Protein AF-A0A817D9B7-F1 (afdb_monomer_lite)

Radius of gyration: 20.95 Å; chains: 1; bounding box: 47×45×52 Å

Secondary structure (DSSP, 8-state):
--PPPHHHHHHHHHHH-SS-SSEEEHHHHHHHHHHHHHHTT--HHHHHHHHHHHHHHH-SS-SSEEETTT--HHHHHTTTT---EEETTTTEEEE--HHHHHHHHHHTTGGG-SSTT--SS-GGGHHHHHHHHHHHIIIIITHHHHHHH-SSHHHHHHHHHHHHHHHHHHHHHHHHSSSSS-SS---HHHHHHHHHHHHIIIIITTTT---S--HHHH-HHHHHHHHHHHTSTTTGGG--HHHHHHHHHHH-TTT-TT-PPP------TTS---GGGG-

Sequence (279 aa):
MSHFTDEQIEKQFRQMDENNDKLITIAELRSYYIPLKERFGVSQKEAEQQIQRYLKQLDTDRNGNISFEDLDCESFIFFFNTITIQHIQTQKIVNNESPEIIRMLNSEFNKFARNPDLDLYPEHLRSHIDELNEQVYPKLNNGVYRAAFAKSQEAYNAAFEDVFSMLDKLENVLSEQRYLIDNNQITEADVRAWVTLLRFDPVYFTLFKCNKKMISKDYPNLYGFVRDIYQMEGIKETVDLYEIKKHYYASLLTINPTGIIALGPEINYDLPHDRDRFK

pLDDT: mean 86.3, std 13.94, range [32.88, 98.94]

Structure (mmCIF, N/CA/C/O backbone):
data_AF-A0A817D9B7-F1
#
_entry.id   AF-A0A817D9B7-F1
#
loop_
_atom_site.group_PDB
_atom_site.id
_atom_site.type_symbol
_atom_site.label_atom_id
_atom_site.label_alt_id
_atom_site.label_comp_id
_atom_site.label_asym_id
_atom_site.label_entity_id
_atom_site.label_seq_id
_atom_site.pdbx_PDB_ins_code
_atom_site.Cartn_x
_atom_site.Cartn_y
_atom_site.Cartn_z
_atom_site.occupancy
_atom_site.B_iso_or_equiv
_atom_site.auth_seq_id
_atom_site.auth_comp_id
_atom_site.auth_asym_id
_atom_site.auth_atom_id
_atom_site.pdbx_PDB_model_num
ATOM 1 N N . MET A 1 1 ? 12.662 13.839 0.481 1.00 32.88 1 MET A N 1
ATOM 2 C CA . MET A 1 1 ? 13.654 13.798 -0.624 1.00 32.88 1 MET A CA 1
ATOM 3 C C . MET A 1 1 ? 14.205 12.377 -0.800 1.00 32.88 1 MET A C 1
ATOM 5 O O . MET A 1 1 ? 15.373 12.109 -0.541 1.00 32.88 1 MET A O 1
ATOM 9 N N . SER A 1 2 ? 13.375 11.442 -1.250 1.00 33.31 2 SER A N 1
ATOM 10 C CA . SER A 1 2 ? 13.788 10.283 -2.036 1.00 33.31 2 SER A CA 1
ATOM 11 C C . SER A 1 2 ? 14.285 10.776 -3.398 1.00 33.31 2 SER A C 1
ATOM 13 O O . SER A 1 2 ? 13.639 10.617 -4.435 1.00 33.31 2 SER A O 1
ATOM 15 N N . HIS A 1 3 ? 15.475 11.373 -3.396 1.00 46.94 3 HIS A N 1
ATOM 16 C CA . HIS A 1 3 ? 16.261 11.469 -4.614 1.00 46.94 3 HIS A CA 1
ATOM 17 C C . HIS A 1 3 ? 16.498 10.044 -5.111 1.00 46.94 3 HIS A C 1
ATOM 19 O O . HIS A 1 3 ? 16.967 9.197 -4.344 1.00 46.94 3 HIS A O 1
ATOM 25 N N . PHE A 1 4 ? 16.179 9.770 -6.379 1.00 47.56 4 PHE A N 1
ATOM 26 C CA . PHE A 1 4 ? 16.876 8.677 -7.041 1.00 47.56 4 PHE A CA 1
ATOM 27 C C . PHE A 1 4 ? 18.363 8.974 -6.874 1.00 47.56 4 PHE A C 1
ATOM 29 O O . PHE A 1 4 ? 18.802 10.085 -7.168 1.00 47.56 4 PHE A O 1
ATOM 36 N N . THR A 1 5 ? 19.117 8.037 -6.306 1.00 58.00 5 THR A N 1
ATOM 37 C CA . THR A 1 5 ? 20.559 8.245 -6.189 1.00 58.00 5 THR A CA 1
ATOM 38 C C . THR A 1 5 ? 21.145 8.309 -7.595 1.00 58.00 5 THR A C 1
ATOM 40 O O . THR A 1 5 ? 20.633 7.645 -8.501 1.00 58.00 5 THR A O 1
ATOM 43 N N . ASP A 1 6 ? 22.236 9.052 -7.786 1.00 59.56 6 ASP A N 1
ATOM 44 C CA . ASP A 1 6 ? 22.939 9.092 -9.077 1.00 59.56 6 ASP A CA 1
ATOM 45 C C . ASP A 1 6 ? 23.239 7.671 -9.590 1.00 59.56 6 ASP A C 1
ATOM 47 O O . ASP A 1 6 ? 23.108 7.386 -10.775 1.00 59.56 6 ASP A O 1
ATOM 51 N N . GLU A 1 7 ? 23.499 6.730 -8.675 1.00 60.81 7 GLU A N 1
ATOM 52 C CA . GLU A 1 7 ? 23.693 5.305 -8.963 1.00 60.81 7 GLU A CA 1
ATOM 53 C C . GLU A 1 7 ? 22.439 4.607 -9.540 1.00 60.81 7 GLU A C 1
ATOM 55 O O . GLU A 1 7 ? 22.540 3.742 -10.413 1.00 60.81 7 GLU A O 1
ATOM 60 N N . GLN A 1 8 ? 21.234 4.961 -9.079 1.00 59.34 8 GLN A N 1
ATOM 61 C CA . GLN A 1 8 ? 19.976 4.427 -9.615 1.00 59.34 8 GLN A CA 1
ATOM 62 C C . GLN A 1 8 ? 19.668 4.984 -11.006 1.00 59.34 8 GLN A C 1
ATOM 64 O O . GLN A 1 8 ? 19.197 4.231 -11.866 1.00 59.34 8 GLN A O 1
ATOM 69 N N . ILE A 1 9 ? 19.953 6.271 -11.222 1.00 62.25 9 ILE A N 1
ATOM 70 C CA . ILE A 1 9 ? 19.796 6.940 -12.518 1.00 62.25 9 ILE A CA 1
ATOM 71 C C . ILE A 1 9 ? 20.788 6.343 -13.517 1.00 62.25 9 ILE A C 1
ATOM 73 O O . ILE A 1 9 ? 20.387 5.890 -14.588 1.00 62.25 9 ILE A O 1
ATOM 77 N N . GLU A 1 10 ? 22.056 6.209 -13.127 1.00 68.38 10 GLU A N 1
ATOM 78 C CA . GLU A 1 10 ? 23.120 5.632 -13.953 1.00 68.38 10 GLU A CA 1
ATOM 79 C C . GLU A 1 10 ? 22.828 4.178 -14.335 1.00 68.38 10 GLU A C 1
ATOM 81 O O . GLU A 1 10 ? 23.033 3.762 -15.475 1.00 68.38 10 GLU A O 1
ATOM 86 N N . LYS A 1 11 ? 22.285 3.383 -13.410 1.00 71.06 11 LYS A N 1
ATOM 87 C CA . LYS A 1 11 ? 21.938 1.988 -13.691 1.00 71.06 11 LYS A CA 1
ATOM 88 C C . LYS A 1 11 ? 20.839 1.843 -14.741 1.00 71.06 11 LYS A C 1
ATOM 90 O O . LYS A 1 11 ? 20.886 0.897 -15.522 1.00 71.06 11 LYS A O 1
ATOM 95 N N . GLN A 1 12 ? 19.835 2.714 -14.723 1.00 65.06 12 GLN A N 1
ATOM 96 C CA . GLN A 1 12 ? 18.756 2.708 -15.715 1.00 65.06 12 GLN A CA 1
ATOM 97 C C . GLN A 1 12 ? 19.223 3.309 -17.040 1.00 65.06 12 GLN A C 1
ATOM 99 O O . GLN A 1 12 ? 18.910 2.754 -18.088 1.00 65.06 12 GLN A O 1
ATOM 104 N N . PHE A 1 13 ? 20.046 4.359 -16.994 1.00 72.50 13 PHE A N 1
ATOM 105 C CA . PHE A 1 13 ? 20.705 4.914 -18.173 1.00 72.50 13 PHE A CA 1
ATOM 106 C C . PHE A 1 13 ? 21.441 3.822 -18.955 1.00 72.50 13 PHE A C 1
ATOM 108 O O . PHE A 1 13 ? 21.171 3.603 -20.130 1.00 72.50 13 PHE A O 1
ATOM 115 N N . ARG A 1 14 ? 22.269 3.029 -18.263 1.00 77.50 14 ARG A N 1
ATOM 116 C CA . ARG A 1 14 ? 23.002 1.892 -18.846 1.00 77.50 14 ARG A CA 1
ATOM 117 C C . ARG A 1 14 ? 22.118 0.772 -19.402 1.00 77.50 14 ARG A C 1
ATOM 119 O O . ARG A 1 14 ? 22.621 -0.082 -20.119 1.00 77.50 14 ARG A O 1
ATOM 126 N N . GLN A 1 15 ? 20.842 0.694 -19.022 1.00 72.62 15 GLN A N 1
ATOM 127 C CA . GLN A 1 15 ? 19.915 -0.277 -19.619 1.00 72.62 15 GLN A CA 1
ATOM 128 C C . GLN A 1 15 ? 19.349 0.207 -20.953 1.00 72.62 15 GLN A C 1
ATOM 130 O O . GLN A 1 15 ? 18.910 -0.625 -21.742 1.00 72.62 15 GLN A O 1
ATOM 135 N N . MET A 1 16 ? 19.317 1.522 -21.168 1.00 73.69 16 MET A N 1
ATOM 136 C CA . MET A 1 16 ? 18.826 2.141 -22.398 1.00 73.69 16 MET A CA 1
ATOM 137 C C . MET A 1 16 ? 19.966 2.430 -23.379 1.00 73.69 16 MET A C 1
ATOM 139 O O . MET A 1 16 ? 19.755 2.333 -24.578 1.00 73.69 16 MET A O 1
ATOM 143 N N . ASP A 1 17 ? 21.160 2.738 -22.878 1.00 79.44 17 ASP A N 1
ATOM 144 C CA . ASP A 1 17 ? 22.388 2.896 -23.661 1.00 79.44 17 ASP A CA 1
ATOM 145 C C . ASP A 1 17 ? 22.919 1.516 -24.107 1.00 79.44 17 ASP A C 1
ATOM 147 O O . ASP A 1 17 ? 23.722 0.874 -23.424 1.00 79.44 17 ASP A O 1
ATOM 151 N N . GLU A 1 18 ? 22.400 1.013 -25.233 1.00 78.81 18 GLU A N 1
ATOM 152 C CA . GLU A 1 18 ? 22.714 -0.323 -25.763 1.00 78.81 18 GLU A CA 1
ATOM 153 C C . GLU A 1 18 ? 24.178 -0.447 -26.211 1.00 78.81 18 GLU A C 1
ATOM 155 O O . GLU A 1 18 ? 24.750 -1.543 -26.185 1.00 78.81 18 GLU A O 1
ATOM 160 N N . ASN A 1 19 ? 24.784 0.660 -26.643 1.00 82.38 19 ASN A N 1
ATOM 161 C CA . ASN A 1 19 ? 26.110 0.688 -27.253 1.00 82.38 19 ASN A CA 1
ATOM 162 C C . ASN A 1 19 ? 27.215 1.195 -26.287 1.00 82.38 19 ASN A C 1
ATOM 164 O O . ASN A 1 19 ? 28.407 1.069 -26.588 1.00 82.38 19 ASN A O 1
ATOM 168 N N . ASN A 1 20 ? 26.819 1.671 -25.101 1.00 80.62 20 ASN A N 1
ATOM 169 C CA . ASN A 1 20 ? 27.655 2.203 -24.029 1.00 80.62 20 ASN A CA 1
ATOM 170 C C . ASN A 1 20 ? 28.472 3.449 -24.451 1.00 80.62 20 ASN A C 1
ATOM 172 O O . ASN A 1 20 ? 29.629 3.608 -24.034 1.00 80.62 20 ASN A O 1
ATOM 176 N N . ASP A 1 21 ? 27.895 4.323 -25.282 1.00 83.38 21 ASP A N 1
ATOM 177 C CA . ASP A 1 21 ? 28.473 5.600 -25.735 1.00 83.38 21 ASP A CA 1
ATOM 178 C C . ASP A 1 21 ? 28.092 6.796 -24.849 1.00 83.38 21 ASP A C 1
ATOM 180 O O . ASP A 1 21 ? 28.583 7.906 -25.073 1.00 83.38 21 ASP A O 1
ATOM 184 N N . LYS A 1 22 ? 27.321 6.549 -23.784 1.00 81.56 22 LYS A N 1
ATOM 185 C CA . LYS A 1 22 ? 26.781 7.545 -22.853 1.00 81.56 22 LYS A CA 1
ATOM 186 C C . LYS A 1 22 ? 25.716 8.456 -23.460 1.00 81.56 22 LYS A C 1
ATOM 188 O O . LYS A 1 22 ? 25.468 9.540 -22.926 1.00 81.56 22 LYS A O 1
ATOM 193 N N . LEU A 1 23 ? 25.067 8.021 -24.533 1.00 81.56 23 LEU A N 1
ATOM 194 C CA . LEU A 1 23 ? 23.934 8.682 -25.157 1.00 81.56 23 LEU A CA 1
ATOM 195 C C . LEU A 1 23 ? 22.785 7.682 -25.295 1.00 81.56 23 LEU A C 1
ATOM 197 O O . LEU A 1 23 ? 22.973 6.501 -25.548 1.00 81.56 23 LEU A O 1
ATOM 201 N N . ILE A 1 24 ? 21.560 8.171 -25.138 1.00 79.25 24 ILE A N 1
ATOM 202 C CA . ILE A 1 24 ? 20.362 7.425 -25.507 1.00 79.25 24 ILE A CA 1
ATOM 203 C C . ILE A 1 24 ? 19.835 8.051 -26.789 1.00 79.25 24 ILE A C 1
ATOM 205 O O . ILE A 1 24 ? 19.273 9.153 -26.796 1.00 79.25 24 ILE A O 1
ATOM 209 N N . THR A 1 25 ? 20.012 7.341 -27.893 1.00 83.19 25 THR A N 1
ATOM 210 C CA . THR A 1 25 ? 19.446 7.719 -29.184 1.00 83.19 25 THR A CA 1
ATOM 211 C C . THR A 1 25 ? 17.934 7.489 -29.199 1.00 83.19 25 THR A C 1
ATOM 213 O O . THR A 1 25 ? 17.375 6.678 -28.458 1.00 83.19 25 THR A O 1
ATOM 216 N N . ILE A 1 26 ? 17.233 8.141 -30.131 1.00 79.81 26 ILE A N 1
ATOM 217 C CA . ILE A 1 26 ? 15.808 7.855 -30.387 1.00 79.81 26 ILE A CA 1
ATOM 218 C C . ILE A 1 26 ? 15.588 6.367 -30.700 1.00 79.81 26 ILE A C 1
ATOM 220 O O . ILE A 1 26 ? 14.542 5.814 -30.365 1.00 79.81 26 ILE A O 1
ATOM 224 N N . ALA A 1 27 ? 16.541 5.722 -31.377 1.00 82.19 27 ALA A N 1
ATOM 225 C CA . ALA A 1 27 ? 16.438 4.315 -31.747 1.00 82.19 27 ALA A CA 1
ATOM 226 C C . ALA A 1 27 ? 16.498 3.401 -30.515 1.00 82.19 27 ALA A C 1
ATOM 228 O O . ALA A 1 27 ? 15.635 2.537 -30.367 1.00 82.19 27 ALA A O 1
ATOM 229 N N . GLU A 1 28 ? 17.441 3.649 -29.610 1.00 81.06 28 GLU A N 1
ATOM 230 C CA . GLU A 1 28 ? 17.570 2.942 -28.331 1.00 81.06 28 GLU A CA 1
ATOM 231 C C . GLU A 1 28 ? 16.361 3.196 -27.428 1.00 81.06 28 GLU A C 1
ATOM 233 O O . GLU A 1 28 ? 15.745 2.262 -26.909 1.00 81.06 28 GLU A O 1
ATOM 238 N N . LEU A 1 29 ? 15.914 4.453 -27.340 1.00 78.62 29 LEU A N 1
ATOM 239 C CA . LEU A 1 29 ? 14.720 4.801 -26.577 1.00 78.62 29 LEU A CA 1
ATOM 240 C C . LEU A 1 29 ? 13.474 4.094 -27.124 1.00 78.62 29 LEU A C 1
ATOM 242 O O . LEU A 1 29 ? 12.649 3.620 -26.351 1.00 78.62 29 LEU A O 1
ATOM 246 N N . ARG A 1 30 ? 13.332 3.969 -28.449 1.00 82.81 30 ARG A N 1
ATOM 247 C CA . ARG A 1 30 ? 12.250 3.196 -29.084 1.00 82.81 30 ARG A CA 1
ATOM 248 C C . ARG A 1 30 ? 12.352 1.704 -28.784 1.00 82.81 30 ARG A C 1
ATOM 250 O O . ARG A 1 30 ? 11.339 1.110 -28.417 1.00 82.81 30 ARG A O 1
ATOM 257 N N . SER A 1 31 ? 13.548 1.134 -28.942 1.00 81.56 31 SER A N 1
ATOM 258 C CA . SER A 1 31 ? 13.863 -0.280 -28.691 1.00 81.56 31 SER A CA 1
ATOM 259 C C . SER A 1 31 ? 13.460 -0.692 -27.274 1.00 81.56 31 SER A C 1
ATOM 261 O O . SER A 1 31 ? 12.814 -1.720 -27.074 1.00 81.56 31 SER A O 1
ATOM 263 N N . TYR A 1 32 ? 13.730 0.178 -26.300 1.00 77.12 32 TYR A N 1
ATOM 264 C CA . TYR A 1 32 ? 13.363 -0.034 -24.907 1.00 77.12 32 TYR A CA 1
ATOM 265 C C . TYR A 1 32 ? 11.886 0.290 -24.606 1.00 77.12 32 TYR A C 1
ATOM 267 O O . TYR A 1 32 ? 11.166 -0.505 -23.993 1.00 77.12 32 TYR A O 1
ATOM 275 N N . TYR A 1 33 ? 11.407 1.467 -25.017 1.00 74.62 33 TYR A N 1
ATOM 276 C CA . TYR A 1 33 ? 10.159 2.051 -24.516 1.00 74.62 33 TYR A CA 1
ATOM 277 C C . TYR A 1 33 ? 8.903 1.533 -25.224 1.00 74.62 33 TYR A C 1
ATOM 279 O O . TYR A 1 33 ? 7.877 1.337 -24.569 1.00 74.62 33 TYR A O 1
ATOM 287 N N . ILE A 1 34 ? 8.947 1.281 -26.537 1.00 79.88 34 ILE A N 1
ATOM 288 C CA . ILE A 1 34 ? 7.762 0.833 -27.292 1.00 79.88 34 ILE A CA 1
ATOM 289 C C . ILE A 1 34 ? 7.301 -0.553 -26.825 1.00 79.88 34 ILE A C 1
ATOM 291 O O . ILE A 1 34 ? 6.137 -0.664 -26.432 1.00 79.88 34 ILE A O 1
ATOM 295 N N . PRO A 1 35 ? 8.166 -1.589 -26.753 1.00 77.12 35 PRO A N 1
ATOM 296 C CA . PRO A 1 35 ? 7.732 -2.910 -26.299 1.00 77.12 35 PRO A CA 1
ATOM 297 C C . PRO A 1 35 ? 7.232 -2.893 -24.855 1.00 77.12 35 PRO A C 1
ATOM 299 O O . PRO A 1 35 ? 6.345 -3.666 -24.492 1.00 77.12 35 PRO A O 1
ATOM 302 N N . LEU A 1 36 ? 7.785 -2.007 -24.018 1.00 70.44 36 LEU A N 1
ATOM 303 C CA . LEU A 1 36 ? 7.303 -1.789 -22.661 1.00 70.44 36 LEU A CA 1
ATOM 304 C C . LEU A 1 36 ? 5.876 -1.222 -22.678 1.00 70.44 36 LEU A C 1
ATOM 306 O O . LEU A 1 36 ? 5.005 -1.751 -21.993 1.00 70.44 36 LEU A O 1
ATOM 310 N N . LYS A 1 37 ? 5.609 -0.180 -23.472 1.00 72.94 37 LYS A N 1
ATOM 311 C CA . LYS A 1 37 ? 4.301 0.491 -23.549 1.00 72.94 37 LYS A CA 1
ATOM 312 C C . LYS A 1 37 ? 3.213 -0.328 -24.231 1.00 72.94 37 LYS A C 1
ATOM 314 O O . LYS A 1 37 ? 2.081 -0.321 -23.747 1.00 72.94 37 LYS A O 1
ATOM 319 N N . GLU A 1 38 ? 3.542 -1.107 -25.254 1.00 75.62 38 GLU A N 1
ATOM 320 C CA . GLU A 1 38 ? 2.595 -2.032 -25.886 1.00 75.62 38 GLU A CA 1
ATOM 321 C C . GLU A 1 38 ? 2.052 -3.063 -24.889 1.00 75.62 38 GLU A C 1
ATOM 323 O O . GLU A 1 38 ? 0.861 -3.374 -24.896 1.00 75.62 38 GLU A O 1
ATOM 328 N N . ARG A 1 39 ? 2.878 -3.517 -23.935 1.00 68.38 39 ARG A N 1
ATOM 329 C CA . ARG A 1 39 ? 2.426 -4.391 -22.832 1.00 68.38 39 ARG A CA 1
ATOM 330 C C . ARG A 1 39 ? 1.450 -3.698 -21.889 1.00 68.38 39 ARG A C 1
ATOM 332 O O . ARG A 1 39 ? 0.620 -4.360 -21.270 1.00 68.38 39 ARG A O 1
ATOM 339 N N . PHE A 1 40 ? 1.517 -2.372 -21.799 1.00 62.50 40 PHE A N 1
ATOM 340 C CA . PHE A 1 40 ? 0.541 -1.554 -21.088 1.00 62.50 40 PHE A CA 1
ATOM 341 C C . PHE A 1 40 ? -0.717 -1.249 -21.909 1.00 62.50 40 PHE A C 1
ATOM 343 O O . PHE A 1 40 ? -1.614 -0.586 -21.398 1.00 62.50 40 PHE A O 1
ATOM 350 N N . GLY A 1 41 ? -0.851 -1.789 -23.124 1.00 64.62 41 GLY A N 1
ATOM 351 C CA . GLY A 1 41 ? -1.989 -1.520 -24.006 1.00 64.62 41 GLY A CA 1
ATOM 352 C C . GLY A 1 41 ? -1.938 -0.133 -24.647 1.00 64.62 41 GLY A C 1
ATOM 353 O O . GLY A 1 41 ? -2.928 0.308 -25.222 1.00 64.62 41 GLY A O 1
ATOM 354 N N . VAL A 1 42 ? -0.798 0.553 -24.551 1.00 70.56 42 VAL A N 1
ATOM 355 C CA . VAL A 1 42 ? -0.549 1.806 -25.261 1.00 70.56 42 VAL A CA 1
ATOM 356 C C . VAL A 1 42 ? -0.194 1.447 -26.696 1.00 70.56 42 VAL A C 1
ATOM 358 O O . VAL A 1 42 ? 0.685 0.618 -26.934 1.00 70.56 42 VAL A O 1
ATOM 361 N N . SER A 1 43 ? -0.876 2.055 -27.662 1.00 80.31 43 SER A N 1
ATOM 362 C CA . SER A 1 43 ? -0.572 1.798 -29.068 1.00 80.31 43 SER A CA 1
ATOM 363 C C . SER A 1 43 ? 0.839 2.276 -29.410 1.00 80.31 43 SER A C 1
ATOM 365 O O . SER A 1 43 ? 1.313 3.274 -28.864 1.00 80.31 43 SER A O 1
ATOM 367 N N . GLN A 1 44 ? 1.485 1.628 -30.381 1.00 84.50 44 GLN A N 1
ATOM 368 C CA . GLN A 1 44 ? 2.783 2.076 -30.891 1.00 84.50 44 GLN A CA 1
ATOM 369 C C . GLN A 1 44 ? 2.767 3.575 -31.232 1.00 84.50 44 GLN A C 1
ATOM 371 O O . GLN A 1 44 ? 3.654 4.316 -30.836 1.00 84.50 44 GLN A O 1
ATOM 376 N N . LYS A 1 45 ? 1.691 4.061 -31.865 1.00 82.06 45 LYS A N 1
ATOM 377 C CA . LYS A 1 45 ? 1.514 5.483 -32.196 1.00 82.06 45 LYS A CA 1
ATOM 378 C C . LYS A 1 45 ? 1.527 6.397 -30.964 1.00 82.06 45 LYS A C 1
ATOM 380 O O . LYS A 1 45 ? 2.093 7.487 -31.026 1.00 82.06 45 LYS A O 1
ATOM 385 N N . GLU A 1 46 ? 0.882 5.999 -29.873 1.00 74.06 46 GLU A N 1
ATOM 386 C CA . GLU A 1 46 ? 0.868 6.766 -28.621 1.00 74.06 46 GLU A CA 1
ATOM 387 C C . GLU A 1 46 ? 2.220 6.708 -27.907 1.00 74.06 46 GLU A C 1
ATOM 389 O O . GLU A 1 46 ? 2.682 7.737 -27.411 1.00 74.06 46 GLU A O 1
ATOM 394 N N . ALA A 1 47 ? 2.887 5.550 -27.908 1.00 77.38 47 ALA A N 1
ATOM 395 C CA . ALA A 1 47 ? 4.246 5.406 -27.391 1.00 77.38 47 ALA A CA 1
ATOM 396 C C . ALA A 1 47 ? 5.227 6.300 -28.170 1.00 77.38 47 ALA A C 1
ATOM 398 O O . ALA A 1 47 ? 6.013 7.029 -27.568 1.00 77.38 47 ALA A O 1
ATOM 399 N N . GLU A 1 48 ? 5.103 6.353 -29.498 1.00 82.81 48 GLU A N 1
ATOM 400 C CA . GLU A 1 48 ? 5.866 7.253 -30.366 1.00 82.81 48 GLU A CA 1
ATOM 401 C C . GLU A 1 48 ? 5.659 8.723 -29.993 1.00 82.81 48 GLU A C 1
ATOM 403 O O . GLU A 1 48 ? 6.613 9.494 -29.913 1.00 82.81 48 GLU A O 1
ATOM 408 N N . GLN A 1 49 ? 4.412 9.129 -29.744 1.00 79.75 49 GLN A N 1
ATOM 409 C CA . GLN A 1 49 ? 4.103 10.499 -29.336 1.00 79.75 49 GLN A CA 1
ATOM 410 C C . GLN A 1 49 ? 4.701 10.841 -27.968 1.00 79.75 49 GLN A C 1
ATOM 412 O O . GLN A 1 49 ? 5.127 11.978 -27.766 1.00 79.75 49 GLN A O 1
ATOM 417 N N . GLN A 1 50 ? 4.746 9.883 -27.041 1.00 75.88 50 GLN A N 1
ATOM 418 C CA . GLN A 1 50 ? 5.395 10.050 -25.739 1.00 75.88 50 GLN A CA 1
ATOM 419 C C . GLN A 1 50 ? 6.911 10.199 -25.900 1.00 75.88 50 GLN A C 1
ATOM 421 O O . GLN A 1 50 ? 7.466 11.169 -25.397 1.00 75.88 50 GLN A O 1
ATOM 426 N N . ILE A 1 51 ? 7.554 9.336 -26.694 1.00 78.06 51 ILE A N 1
ATOM 427 C CA . ILE A 1 51 ? 8.986 9.423 -27.032 1.00 78.06 51 ILE A CA 1
ATOM 428 C C . ILE A 1 51 ? 9.340 10.801 -27.600 1.00 78.06 51 ILE A C 1
ATOM 430 O O . ILE A 1 51 ? 10.289 11.433 -27.146 1.00 78.06 51 ILE A O 1
ATOM 434 N N . GLN A 1 52 ? 8.546 11.316 -28.544 1.00 78.50 52 GLN A N 1
ATOM 435 C CA . GLN A 1 52 ? 8.775 12.647 -29.120 1.00 78.50 52 GLN A CA 1
ATOM 436 C C . GLN A 1 52 ? 8.610 13.783 -28.101 1.00 78.50 52 GLN A C 1
ATOM 438 O O . GLN A 1 52 ? 9.302 14.797 -28.187 1.00 78.50 52 GLN A O 1
ATOM 443 N N . ARG A 1 53 ? 7.705 13.635 -27.125 1.00 74.81 53 ARG A N 1
ATOM 444 C CA . ARG A 1 53 ? 7.569 14.602 -26.026 1.00 74.81 53 ARG A CA 1
ATOM 445 C C . ARG A 1 53 ? 8.774 14.562 -25.094 1.00 74.81 53 ARG A C 1
ATOM 447 O O . ARG A 1 53 ? 9.253 15.635 -24.744 1.00 74.81 53 ARG A O 1
ATOM 454 N N . TYR A 1 54 ? 9.272 13.372 -24.751 1.00 71.38 54 TYR A N 1
ATOM 455 C CA . TYR A 1 54 ? 10.465 13.229 -23.917 1.00 71.38 54 TYR A CA 1
ATOM 456 C C . TYR A 1 54 ? 11.688 13.824 -24.589 1.00 71.38 54 TYR A C 1
ATOM 458 O O . TYR A 1 54 ? 12.345 14.654 -23.983 1.00 71.38 54 TYR A O 1
ATOM 466 N N . LEU A 1 55 ? 11.935 13.511 -25.862 1.00 73.19 55 LEU A N 1
ATOM 467 C CA . LEU A 1 55 ? 13.047 14.112 -26.602 1.00 73.19 55 LEU A CA 1
ATOM 468 C C . LEU A 1 55 ? 12.981 15.636 -26.567 1.00 73.19 55 LEU A C 1
ATOM 470 O O . LEU A 1 55 ? 13.952 16.283 -26.222 1.00 73.19 55 LEU A O 1
ATOM 474 N N . LYS A 1 56 ? 11.809 16.229 -26.812 1.00 72.50 56 LYS A N 1
ATOM 475 C CA . LYS A 1 56 ? 11.654 17.689 -26.764 1.00 72.50 56 LYS A CA 1
ATOM 476 C C . LYS A 1 56 ? 11.938 18.301 -25.381 1.00 72.50 56 LYS A C 1
ATOM 478 O O . LYS A 1 56 ? 12.237 19.491 -25.308 1.00 72.50 56 LYS A O 1
ATOM 483 N N . GLN A 1 57 ? 11.750 17.538 -24.308 1.00 68.56 57 GLN A N 1
ATOM 484 C CA . GLN A 1 57 ? 11.964 17.998 -22.936 1.00 68.56 57 GLN A CA 1
ATOM 485 C C . GLN A 1 57 ? 13.392 17.752 -22.448 1.00 68.56 57 GLN A C 1
ATOM 487 O O . GLN A 1 57 ? 13.898 18.574 -21.694 1.00 68.56 57 GLN A O 1
ATOM 492 N N . LEU A 1 58 ? 14.004 16.649 -22.877 1.00 69.19 58 LEU A N 1
ATOM 493 C CA . LEU A 1 58 ? 15.258 16.130 -22.336 1.00 69.19 58 LEU A CA 1
ATOM 494 C C . LEU A 1 58 ? 16.465 16.425 -23.221 1.00 69.19 58 LEU A C 1
ATOM 496 O O . LEU A 1 58 ? 17.551 16.574 -22.701 1.00 69.19 58 LEU A O 1
ATOM 500 N N . ASP A 1 59 ? 16.295 16.558 -24.535 1.00 75.19 59 ASP A N 1
ATOM 501 C CA . ASP A 1 59 ? 17.371 16.961 -25.449 1.00 75.19 59 ASP A CA 1
ATOM 502 C C . ASP A 1 59 ? 17.654 18.467 -25.282 1.00 75.19 59 ASP A C 1
ATOM 504 O O . ASP A 1 59 ? 17.143 19.314 -26.031 1.00 75.19 59 ASP A O 1
ATOM 508 N N . THR A 1 60 ? 18.383 18.826 -24.218 1.00 68.81 60 THR A N 1
ATOM 509 C CA . THR A 1 60 ? 18.584 20.228 -23.828 1.00 68.81 60 THR A CA 1
ATOM 510 C C . THR A 1 60 ? 19.510 20.968 -24.791 1.00 68.81 60 THR A C 1
ATOM 512 O O . THR A 1 60 ? 19.313 22.165 -25.042 1.00 68.81 60 THR A O 1
ATOM 515 N N . ASP A 1 61 ? 20.467 20.257 -25.388 1.00 75.62 61 ASP A N 1
ATOM 516 C CA . ASP A 1 61 ? 21.428 20.787 -26.355 1.00 75.62 61 ASP A CA 1
ATOM 517 C C . ASP A 1 61 ? 20.956 20.677 -27.820 1.00 75.62 61 ASP A C 1
ATOM 519 O O . ASP A 1 61 ? 21.553 21.291 -28.712 1.00 75.62 61 ASP A O 1
ATOM 523 N N . ARG A 1 62 ? 19.816 20.009 -28.055 1.00 77.25 62 ARG A N 1
ATOM 524 C CA . ARG A 1 62 ? 19.156 19.818 -29.358 1.00 77.25 62 ARG A CA 1
ATOM 525 C C . ARG A 1 62 ? 19.996 19.013 -30.344 1.00 77.25 62 ARG A C 1
ATOM 527 O O . ARG A 1 62 ? 19.915 19.252 -31.556 1.00 77.25 62 ARG A O 1
ATOM 534 N N . ASN A 1 63 ? 20.814 18.091 -29.845 1.00 77.75 63 ASN A N 1
ATOM 535 C CA . ASN A 1 63 ? 21.654 17.223 -30.663 1.00 77.75 63 ASN A CA 1
ATOM 536 C C . ASN A 1 63 ? 20.906 15.974 -31.180 1.00 77.75 63 ASN A C 1
ATOM 538 O O . ASN A 1 63 ? 21.432 15.252 -32.032 1.00 77.75 63 ASN A O 1
ATOM 542 N N . GLY A 1 64 ? 19.666 15.752 -30.730 1.00 76.62 64 GLY A N 1
ATOM 543 C CA . GLY A 1 64 ? 18.812 14.630 -31.117 1.00 76.62 64 GLY A CA 1
ATOM 544 C C . GLY A 1 64 ? 18.960 13.377 -30.250 1.00 76.62 64 GLY A C 1
ATOM 545 O O . GLY A 1 64 ? 18.311 12.372 -30.550 1.00 76.62 64 GLY A O 1
ATOM 546 N N . ASN A 1 65 ? 19.776 13.427 -29.198 1.00 79.81 65 ASN A N 1
ATOM 547 C CA . ASN A 1 65 ? 20.034 12.350 -28.246 1.00 79.81 65 ASN A CA 1
ATOM 548 C C . ASN A 1 65 ? 19.857 12.860 -26.811 1.00 79.81 65 ASN A C 1
ATOM 550 O O . ASN A 1 65 ? 19.834 14.060 -26.566 1.00 79.81 65 ASN A O 1
ATOM 554 N N . ILE A 1 66 ? 19.722 11.936 -25.862 1.00 75.94 66 ILE A N 1
ATOM 555 C CA . ILE A 1 66 ? 19.638 12.255 -24.434 1.00 75.94 66 ILE A CA 1
ATOM 556 C C . ILE A 1 66 ? 20.943 11.799 -23.784 1.00 75.94 66 ILE A C 1
ATOM 558 O O . ILE A 1 66 ? 21.226 10.601 -23.747 1.00 75.94 66 ILE A O 1
ATOM 562 N N . SER A 1 67 ? 21.751 12.736 -23.299 1.00 75.19 67 SER A N 1
ATOM 563 C CA . SER A 1 67 ? 22.957 12.431 -22.527 1.00 75.19 67 SER A CA 1
ATOM 564 C C . SER A 1 67 ? 22.623 12.083 -21.075 1.00 75.19 67 SER A C 1
ATOM 566 O O . SER A 1 67 ? 21.501 12.270 -20.599 1.00 75.19 67 SER A O 1
ATOM 568 N N . PHE A 1 68 ? 23.600 11.561 -20.335 1.00 68.88 68 PHE A N 1
ATOM 569 C CA . PHE A 1 68 ? 23.428 11.380 -18.894 1.00 68.88 68 PHE A CA 1
ATOM 570 C C . PHE A 1 68 ? 23.264 12.729 -18.178 1.00 68.88 68 PHE A C 1
ATOM 572 O O . PHE A 1 68 ? 22.487 12.828 -17.233 1.00 68.88 68 PHE A O 1
ATOM 579 N N . GLU A 1 69 ? 23.945 13.778 -18.650 1.00 66.81 69 GLU A N 1
ATOM 580 C CA . GLU A 1 69 ? 23.822 15.134 -18.108 1.00 66.81 69 GLU A CA 1
ATOM 581 C C . GLU A 1 69 ? 22.447 15.777 -18.371 1.00 66.81 69 GLU A C 1
ATOM 583 O O . GLU A 1 69 ? 22.039 16.662 -17.618 1.00 66.81 69 GLU A O 1
ATOM 588 N N . ASP A 1 70 ? 21.721 15.314 -19.392 1.00 62.91 70 ASP A N 1
ATOM 589 C CA . ASP A 1 70 ? 20.347 15.733 -19.704 1.00 62.91 70 ASP A CA 1
ATOM 590 C C . ASP A 1 70 ? 19.293 15.119 -18.765 1.00 62.91 70 ASP A C 1
ATOM 592 O O . ASP A 1 70 ? 18.166 15.608 -18.667 1.00 62.91 70 ASP A O 1
ATOM 596 N N . LEU A 1 71 ? 19.634 14.028 -18.075 1.00 62.19 71 LEU A N 1
ATOM 597 C CA . LEU A 1 71 ? 18.728 13.302 -17.189 1.00 62.19 71 LEU A CA 1
ATOM 598 C C . LEU A 1 71 ? 18.901 13.766 -15.744 1.00 62.19 71 LEU A C 1
ATOM 600 O O . LEU A 1 71 ? 19.575 13.126 -14.937 1.00 62.19 71 LEU A O 1
ATOM 604 N N . ASP A 1 72 ? 18.230 14.859 -15.386 1.00 57.38 72 ASP A N 1
ATOM 605 C CA . ASP A 1 72 ? 18.055 15.209 -13.977 1.00 57.38 72 ASP A CA 1
ATOM 606 C C . ASP A 1 72 ? 17.010 14.304 -13.282 1.00 57.38 72 ASP A C 1
ATOM 608 O O . ASP A 1 72 ? 16.247 13.558 -13.908 1.00 57.38 72 ASP A O 1
ATOM 612 N N . CYS A 1 73 ? 16.971 14.343 -11.945 1.00 45.56 73 CYS A N 1
ATOM 613 C CA . CYS A 1 73 ? 15.986 13.587 -11.161 1.00 45.56 73 CYS A CA 1
ATOM 614 C C . CYS A 1 73 ? 14.537 13.845 -11.628 1.00 45.56 73 CYS A C 1
ATOM 616 O O . CYS A 1 73 ? 13.726 12.919 -11.616 1.00 45.56 73 CYS A O 1
ATOM 618 N N . GLU A 1 74 ? 14.205 15.075 -12.045 1.00 48.47 74 GLU A N 1
ATOM 619 C CA . GLU A 1 74 ? 12.863 15.448 -12.523 1.00 48.47 74 GLU A CA 1
ATOM 620 C C . GLU A 1 74 ? 12.506 14.739 -13.840 1.00 48.47 74 GLU A C 1
ATOM 622 O O . GLU A 1 74 ? 11.401 14.208 -13.996 1.00 48.47 74 GLU A O 1
ATOM 627 N N . SER A 1 75 ? 13.470 14.654 -14.748 1.00 51.66 75 SER A N 1
ATOM 628 C CA . SER A 1 75 ? 13.400 13.984 -16.046 1.00 51.66 75 SER A CA 1
ATOM 629 C C . SER A 1 75 ? 13.239 12.472 -15.920 1.00 51.66 75 SER A C 1
ATOM 631 O O . SER A 1 75 ? 12.471 11.843 -16.652 1.00 51.66 75 SER A O 1
ATOM 633 N N . PHE A 1 76 ? 13.906 11.885 -14.931 1.00 53.03 76 PHE A N 1
ATOM 634 C CA . PHE A 1 76 ? 13.825 10.464 -14.618 1.00 53.03 76 PHE A CA 1
ATOM 635 C C . PHE A 1 76 ? 12.456 10.067 -14.043 1.00 53.03 76 PHE A C 1
ATOM 637 O O . PHE A 1 76 ? 11.890 9.039 -14.409 1.00 53.03 76 PHE A O 1
ATOM 644 N N . ILE A 1 77 ? 11.859 10.909 -13.193 1.00 47.34 77 ILE A N 1
ATOM 645 C CA . ILE A 1 77 ? 10.530 10.673 -12.603 1.00 47.34 77 ILE A CA 1
ATOM 646 C C . ILE A 1 77 ? 9.432 10.592 -13.677 1.00 47.34 77 ILE A C 1
ATOM 648 O O . ILE A 1 77 ? 8.512 9.775 -13.562 1.00 47.34 77 ILE A O 1
ATOM 652 N N . PHE A 1 78 ? 9.554 11.371 -14.756 1.00 45.59 78 PHE A N 1
ATOM 653 C CA . PHE A 1 78 ? 8.629 11.349 -15.895 1.00 45.59 78 PHE A CA 1
ATOM 654 C C . PHE A 1 78 ? 8.577 10.001 -16.635 1.00 45.59 78 PHE A C 1
ATOM 656 O O . PHE A 1 78 ? 7.578 9.704 -17.303 1.00 45.59 78 PHE A O 1
ATOM 663 N N . PHE A 1 79 ? 9.613 9.168 -16.503 1.00 46.62 79 PHE A N 1
ATOM 664 C CA . PHE A 1 79 ? 9.653 7.824 -17.080 1.00 46.62 79 PHE A CA 1
ATOM 665 C C . PHE A 1 79 ? 8.968 6.758 -16.212 1.00 46.62 79 PHE A C 1
ATOM 667 O O . PHE A 1 79 ? 8.484 5.762 -16.756 1.00 46.62 79 PHE A O 1
ATOM 674 N N . PHE A 1 80 ? 8.876 6.956 -14.892 1.00 51.47 80 PHE A N 1
ATOM 675 C CA . PHE A 1 80 ? 8.576 5.875 -13.940 1.00 51.47 80 PHE A CA 1
ATOM 676 C C . PHE A 1 80 ? 7.211 5.943 -13.239 1.00 51.47 80 PHE A C 1
ATOM 678 O O . PHE A 1 80 ? 6.983 5.191 -12.295 1.00 51.47 80 PHE A O 1
ATOM 685 N N . ASN A 1 81 ? 6.255 6.735 -13.742 1.00 52.28 81 ASN A N 1
ATOM 686 C CA . ASN A 1 81 ? 4.875 6.779 -13.221 1.00 52.28 81 ASN A CA 1
ATOM 687 C C . ASN A 1 81 ? 4.799 7.036 -11.698 1.00 52.28 81 ASN A C 1
ATOM 689 O O . ASN A 1 81 ? 3.950 6.471 -11.005 1.00 52.28 81 ASN A O 1
ATOM 693 N N . THR A 1 82 ? 5.681 7.876 -11.159 1.00 60.56 82 THR A N 1
ATOM 694 C CA . THR A 1 82 ? 5.576 8.318 -9.763 1.00 60.56 82 THR A CA 1
ATOM 695 C C . THR A 1 82 ? 4.501 9.399 -9.655 1.00 60.56 82 THR A C 1
ATOM 697 O O . THR A 1 82 ? 4.341 10.215 -10.563 1.00 60.56 82 THR A O 1
ATOM 700 N N . ILE A 1 83 ? 3.754 9.425 -8.549 1.00 74.56 83 ILE A N 1
ATOM 701 C CA . ILE A 1 83 ? 2.829 10.528 -8.257 1.00 74.56 83 ILE A CA 1
ATOM 702 C C . ILE A 1 83 ? 3.643 11.822 -8.152 1.00 74.56 83 ILE A C 1
ATOM 704 O O . ILE A 1 83 ? 4.581 11.899 -7.361 1.00 74.56 83 ILE A O 1
ATOM 708 N N . THR A 1 84 ? 3.270 12.833 -8.934 1.00 77.56 84 THR A N 1
ATOM 709 C CA . THR A 1 84 ? 3.896 14.158 -8.920 1.00 77.56 84 THR A CA 1
ATOM 710 C C . THR A 1 84 ? 2.845 15.258 -8.828 1.00 77.56 84 THR A C 1
ATOM 712 O O . THR A 1 84 ? 1.776 15.183 -9.435 1.00 77.56 84 THR A O 1
ATOM 715 N N . ILE A 1 85 ? 3.157 16.310 -8.074 1.00 80.38 85 ILE A N 1
ATOM 716 C CA . ILE A 1 85 ? 2.450 17.591 -8.134 1.00 80.38 85 ILE A CA 1
ATOM 717 C C . ILE A 1 85 ? 3.233 18.482 -9.099 1.00 80.38 85 ILE A C 1
ATOM 719 O O . ILE A 1 85 ? 4.402 18.762 -8.850 1.00 80.38 85 ILE A O 1
ATOM 723 N N . GLN A 1 86 ? 2.608 18.939 -10.187 1.00 82.00 86 GLN A N 1
ATOM 724 C CA . GLN A 1 86 ? 3.233 19.828 -11.174 1.00 82.00 86 GLN A CA 1
ATOM 725 C C . GLN A 1 86 ? 2.601 21.223 -11.140 1.00 82.00 86 GLN A C 1
ATOM 727 O O . GLN A 1 86 ? 1.378 21.373 -11.124 1.00 82.00 86 GLN A O 1
ATOM 732 N N . HIS A 1 87 ? 3.431 22.262 -11.206 1.00 83.31 87 HIS A N 1
ATOM 733 C CA . HIS A 1 87 ? 2.963 23.627 -11.404 1.00 83.31 87 HIS A CA 1
ATOM 734 C C . HIS A 1 87 ? 2.736 23.899 -12.898 1.00 83.31 87 HIS A C 1
ATOM 736 O O . HIS A 1 87 ? 3.684 24.048 -13.668 1.00 83.31 87 HIS A O 1
ATOM 742 N N . ILE A 1 88 ? 1.470 23.987 -13.319 1.00 80.88 88 ILE A N 1
ATOM 743 C CA . ILE A 1 88 ? 1.078 24.020 -14.742 1.00 80.88 88 ILE A CA 1
ATOM 744 C C . ILE A 1 88 ? 1.693 25.205 -15.508 1.00 80.88 88 ILE A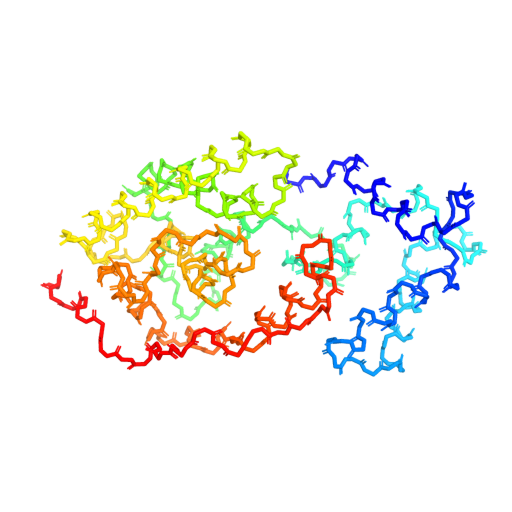 C 1
ATOM 746 O O . ILE A 1 88 ? 2.107 25.038 -16.652 1.00 80.88 88 ILE A O 1
ATOM 750 N N . GLN A 1 89 ? 1.779 26.396 -14.902 1.00 84.44 89 GLN A N 1
ATOM 751 C CA . GLN A 1 89 ? 2.257 27.594 -15.612 1.00 84.44 89 GLN A CA 1
ATOM 752 C C . GLN A 1 89 ? 3.765 27.574 -15.873 1.00 84.44 89 GLN A C 1
ATOM 754 O O . GLN A 1 89 ? 4.215 28.057 -16.907 1.00 84.44 89 GLN A O 1
ATOM 759 N N . THR A 1 90 ? 4.549 27.031 -14.940 1.00 82.38 90 THR A N 1
ATOM 760 C CA . THR A 1 90 ? 6.014 26.944 -15.078 1.00 82.38 90 THR A CA 1
ATOM 761 C C . THR A 1 90 ? 6.470 25.591 -15.607 1.00 82.38 90 THR A C 1
ATOM 763 O O . THR A 1 90 ? 7.649 25.437 -15.901 1.00 82.38 90 THR A O 1
ATOM 766 N N . GLN A 1 91 ? 5.554 24.624 -15.704 1.00 74.44 91 GLN A N 1
ATOM 767 C CA . GLN A 1 91 ? 5.798 23.232 -16.080 1.00 74.44 91 GLN A CA 1
ATOM 768 C C . GLN A 1 91 ? 6.789 22.483 -15.171 1.00 74.44 91 GLN A C 1
ATOM 770 O O . GLN A 1 91 ? 7.275 21.425 -15.556 1.00 74.44 91 GLN A O 1
ATOM 775 N N . LYS A 1 92 ? 7.040 22.978 -13.953 1.00 73.69 92 LYS A N 1
ATOM 776 C CA . LYS A 1 92 ? 7.987 22.380 -12.994 1.00 73.69 92 LYS A CA 1
ATOM 777 C C . LYS A 1 92 ? 7.322 21.382 -12.053 1.00 73.69 92 LYS A C 1
ATOM 779 O O . LYS A 1 92 ? 6.164 21.585 -11.672 1.00 73.69 92 LYS A O 1
ATOM 784 N N . ILE A 1 93 ? 8.062 20.357 -11.635 1.00 77.06 93 ILE A N 1
ATOM 785 C CA . ILE A 1 93 ? 7.641 19.461 -10.554 1.00 77.06 93 ILE A CA 1
ATOM 786 C C . ILE A 1 93 ? 7.777 20.213 -9.221 1.00 77.06 93 ILE A C 1
ATOM 788 O O . ILE A 1 93 ? 8.776 20.868 -8.952 1.00 77.06 93 ILE A O 1
ATOM 792 N N . VAL A 1 94 ? 6.728 20.172 -8.403 1.00 80.88 94 VAL A N 1
ATOM 793 C CA . VAL A 1 94 ? 6.683 20.781 -7.064 1.00 80.88 94 VAL A CA 1
ATOM 794 C C . VAL A 1 94 ? 7.074 19.759 -6.004 1.00 80.88 94 VAL A C 1
ATOM 796 O O . VAL A 1 94 ? 7.813 20.082 -5.080 1.00 80.88 94 VAL A O 1
ATOM 799 N N . ASN A 1 95 ? 6.549 18.537 -6.113 1.00 76.31 95 ASN A N 1
ATOM 800 C CA . ASN A 1 95 ? 6.821 17.460 -5.168 1.00 76.31 95 ASN A CA 1
ATOM 801 C C . ASN A 1 95 ? 6.538 16.093 -5.822 1.00 76.31 95 ASN A C 1
ATOM 803 O O . ASN A 1 95 ? 5.587 15.963 -6.596 1.00 76.31 95 ASN A O 1
ATOM 807 N N . ASN A 1 96 ? 7.355 15.090 -5.510 1.00 77.81 96 ASN A N 1
ATOM 808 C CA . ASN A 1 96 ? 7.243 13.692 -5.952 1.00 77.81 96 ASN A CA 1
ATOM 809 C C . ASN A 1 96 ? 7.326 12.690 -4.775 1.00 77.81 96 ASN A C 1
ATOM 811 O O . ASN A 1 96 ? 7.425 11.482 -4.982 1.00 77.81 96 ASN A O 1
ATOM 815 N N . GLU A 1 97 ? 7.313 13.187 -3.540 1.00 78.44 97 GLU A N 1
ATOM 816 C CA . GLU A 1 97 ? 7.463 12.436 -2.299 1.00 78.44 97 GLU A CA 1
ATOM 817 C C . GLU A 1 97 ? 6.088 12.104 -1.732 1.00 78.44 97 GLU A C 1
ATOM 819 O O . GLU A 1 97 ? 5.453 12.926 -1.071 1.00 78.44 97 GLU A O 1
ATOM 824 N N . SER A 1 98 ? 5.610 10.878 -1.949 1.00 85.56 98 SER A N 1
ATOM 825 C CA . SER A 1 98 ? 4.251 10.509 -1.539 1.00 85.56 98 SER A CA 1
ATOM 826 C C . SER A 1 98 ? 3.919 10.790 -0.059 1.00 85.56 98 SER A C 1
ATOM 828 O O . SER A 1 98 ? 2.798 11.235 0.179 1.00 85.56 98 SER A O 1
ATOM 830 N N . PRO A 1 99 ? 4.820 10.605 0.938 1.00 85.75 99 PRO A N 1
ATOM 831 C CA . PRO A 1 99 ? 4.510 10.935 2.334 1.00 85.75 99 PRO A CA 1
ATOM 832 C C . PRO A 1 99 ? 4.326 12.439 2.580 1.00 85.75 99 PRO A C 1
ATOM 834 O O . PRO A 1 99 ? 3.537 12.830 3.433 1.00 85.75 99 PRO A O 1
ATOM 837 N N . GLU A 1 100 ? 5.028 13.292 1.832 1.00 88.38 100 GLU A N 1
ATOM 838 C CA . GLU A 1 100 ? 4.859 14.745 1.918 1.00 88.38 100 GLU A CA 1
ATOM 839 C C . GLU A 1 100 ? 3.589 15.174 1.174 1.00 88.38 100 GLU A C 1
ATOM 841 O O . GLU A 1 100 ? 2.798 15.954 1.700 1.00 88.38 100 GLU A O 1
ATOM 846 N N . ILE A 1 101 ? 3.342 14.601 -0.010 1.00 92.00 101 ILE A N 1
ATOM 847 C CA . ILE A 1 101 ? 2.156 14.874 -0.832 1.00 92.00 101 ILE A CA 1
ATOM 848 C C . ILE A 1 101 ? 0.867 14.577 -0.067 1.00 92.00 101 ILE A C 1
ATOM 850 O O . ILE A 1 101 ? -0.033 15.414 -0.070 1.00 92.00 101 ILE A O 1
ATOM 854 N N . ILE A 1 102 ? 0.755 13.425 0.609 1.00 94.12 102 ILE A N 1
ATOM 855 C CA . ILE A 1 102 ? -0.466 13.111 1.370 1.00 94.12 102 ILE A CA 1
ATOM 856 C C . ILE A 1 102 ? -0.699 14.112 2.507 1.00 94.12 102 ILE A C 1
ATOM 858 O O . ILE A 1 102 ? -1.844 14.475 2.752 1.00 94.12 102 ILE A O 1
ATOM 862 N N . ARG A 1 103 ? 0.365 14.630 3.140 1.00 94.88 103 ARG A N 1
ATOM 863 C CA . ARG A 1 103 ? 0.260 15.662 4.183 1.00 94.88 103 ARG A CA 1
ATOM 864 C C . ARG A 1 103 ? -0.112 17.027 3.606 1.00 94.88 103 ARG A C 1
ATOM 866 O O . ARG A 1 103 ? -0.941 17.713 4.189 1.00 94.88 103 ARG A O 1
ATOM 873 N N . MET A 1 104 ? 0.415 17.391 2.434 1.00 94.38 104 MET A N 1
ATOM 874 C CA . MET A 1 104 ? -0.015 18.597 1.715 1.00 94.38 104 MET A CA 1
ATOM 875 C C . MET A 1 104 ? -1.506 18.528 1.362 1.00 94.38 104 MET A C 1
ATOM 877 O O . MET A 1 104 ? -2.253 19.474 1.598 1.00 94.38 104 MET A O 1
ATOM 881 N N . LEU A 1 105 ? -1.960 17.394 0.821 1.00 93.62 105 LEU A N 1
ATOM 882 C CA . LEU A 1 105 ? -3.363 17.188 0.454 1.00 93.62 105 LEU A CA 1
ATOM 883 C C . LEU A 1 105 ? -4.298 17.153 1.671 1.00 93.62 105 LEU A C 1
ATOM 885 O O . LEU A 1 105 ? -5.457 17.532 1.537 1.00 93.62 105 LEU A O 1
ATOM 889 N N . ASN A 1 106 ? -3.796 16.736 2.835 1.00 95.19 106 ASN A N 1
ATOM 890 C CA . ASN A 1 106 ? -4.557 16.647 4.079 1.00 95.19 106 ASN A CA 1
ATOM 891 C C . ASN A 1 106 ? -4.976 18.011 4.653 1.00 95.19 106 ASN A C 1
ATOM 893 O O . ASN A 1 106 ? -6.010 18.090 5.305 1.00 95.19 106 ASN A O 1
ATOM 897 N N . SER A 1 107 ? -4.187 19.075 4.451 1.00 94.88 107 SER A N 1
ATOM 898 C CA . SER A 1 107 ? -4.459 20.375 5.091 1.00 94.88 107 SER A CA 1
ATOM 899 C C . SER A 1 107 ? -4.396 21.591 4.170 1.00 94.88 107 SER A C 1
ATOM 901 O O . SER A 1 107 ? -5.193 22.518 4.326 1.00 94.88 107 SER A O 1
ATOM 903 N N . GLU A 1 108 ? -3.489 21.618 3.190 1.00 95.31 108 GLU A N 1
ATOM 904 C CA . GLU A 1 108 ? -3.194 22.838 2.416 1.00 95.31 108 GLU A CA 1
ATOM 905 C C . GLU A 1 108 ? -4.347 23.253 1.486 1.00 95.31 108 GLU A C 1
ATOM 907 O O . GLU A 1 108 ? -4.441 24.405 1.058 1.00 95.31 108 GLU A O 1
ATOM 912 N N . PHE A 1 109 ? -5.265 22.326 1.196 1.00 94.75 109 PHE A N 1
ATOM 913 C CA . PHE A 1 109 ? -6.400 22.537 0.297 1.00 94.75 109 PHE A CA 1
ATOM 914 C C . PHE A 1 109 ? -7.762 22.509 1.001 1.00 94.75 109 PHE A C 1
ATOM 916 O O . PHE A 1 109 ? -8.787 22.514 0.317 1.00 94.75 109 PHE A O 1
ATOM 923 N N . ASN A 1 110 ? -7.817 22.561 2.340 1.00 95.75 110 ASN A N 1
ATOM 924 C CA . ASN A 1 110 ? -9.076 22.446 3.096 1.00 95.75 110 ASN A CA 1
ATOM 925 C C . ASN A 1 110 ? -10.124 23.491 2.695 1.00 95.75 110 ASN A C 1
ATOM 927 O O . ASN A 1 110 ? -11.311 23.190 2.652 1.00 95.75 110 ASN A O 1
ATOM 931 N N . LYS A 1 111 ? -9.703 24.690 2.270 1.00 97.00 111 LYS A N 1
ATOM 932 C CA . LYS A 1 111 ? -10.611 25.722 1.735 1.00 97.00 111 LYS A CA 1
ATOM 933 C C . LYS A 1 111 ? -11.438 25.256 0.520 1.00 97.00 111 LYS A C 1
ATOM 935 O O . LYS A 1 111 ? -12.490 25.829 0.247 1.00 97.00 111 LYS A O 1
ATOM 940 N N . PHE A 1 112 ? -10.953 24.267 -0.227 1.00 95.88 112 PHE A N 1
ATOM 941 C CA . PHE A 1 112 ? -11.580 23.740 -1.442 1.00 95.88 112 PHE A CA 1
ATOM 942 C C . PHE A 1 112 ? -12.095 22.303 -1.280 1.00 95.88 112 PHE A C 1
ATOM 944 O O . PHE A 1 112 ? -12.723 21.772 -2.198 1.00 95.88 112 PHE A O 1
ATOM 951 N N . ALA A 1 113 ? -11.808 21.659 -0.147 1.00 93.88 113 ALA A N 1
ATOM 952 C CA . ALA A 1 113 ? -12.147 20.267 0.091 1.00 93.88 113 ALA A CA 1
ATOM 953 C C . ALA A 1 113 ? -13.656 20.086 0.311 1.00 93.88 113 ALA A C 1
ATOM 955 O O . ALA A 1 113 ? -14.327 20.933 0.897 1.00 93.88 113 ALA A O 1
ATOM 956 N N . ARG A 1 114 ? -14.189 18.938 -0.128 1.00 92.25 114 ARG A N 1
ATOM 957 C CA . ARG A 1 114 ? -15.567 18.530 0.200 1.00 92.25 114 ARG A CA 1
ATOM 958 C C . ARG A 1 114 ? -15.715 18.153 1.676 1.00 92.25 114 ARG A C 1
ATOM 960 O O . ARG A 1 114 ? -16.767 18.398 2.250 1.00 92.25 114 ARG A O 1
ATOM 967 N N . ASN A 1 115 ? -14.647 17.605 2.261 1.00 91.38 115 ASN A N 1
ATOM 968 C CA . ASN A 1 115 ? -14.572 17.156 3.650 1.00 91.38 115 ASN A CA 1
ATOM 969 C C . ASN A 1 115 ? -13.429 17.899 4.369 1.00 91.38 115 ASN A C 1
ATOM 971 O O . ASN A 1 115 ? -12.397 17.290 4.639 1.00 91.38 115 ASN A O 1
ATOM 975 N N . PRO A 1 116 ? -13.558 19.214 4.621 1.00 93.50 116 PRO A N 1
ATOM 976 C CA . PRO A 1 116 ? -12.473 20.031 5.179 1.00 93.50 116 PRO A CA 1
ATOM 977 C C . PRO A 1 116 ? -12.083 19.655 6.616 1.00 93.50 116 PRO A C 1
ATOM 979 O O . PRO A 1 116 ? -11.001 20.027 7.060 1.00 93.50 116 PRO A O 1
ATOM 982 N N . ASP A 1 117 ? -12.956 18.933 7.322 1.00 93.44 117 ASP A N 1
ATOM 983 C CA . ASP A 1 117 ? -12.742 18.489 8.703 1.00 93.44 117 ASP A CA 1
ATOM 984 C C . ASP A 1 117 ? -12.091 17.093 8.792 1.00 93.44 117 ASP A C 1
ATOM 986 O O . ASP A 1 117 ? -11.783 16.625 9.888 1.00 93.44 117 ASP A O 1
ATOM 990 N N . LEU A 1 118 ? -11.895 16.401 7.660 1.00 93.50 118 LEU A N 1
ATOM 991 C CA . LEU A 1 118 ? -11.187 15.122 7.637 1.00 93.50 118 LEU A CA 1
ATOM 992 C C . LEU A 1 118 ? -9.685 15.373 7.790 1.00 93.50 118 LEU A C 1
ATOM 994 O O . LEU A 1 118 ? -9.045 15.873 6.871 1.00 93.50 118 LEU A O 1
ATOM 998 N N . ASP A 1 119 ? -9.132 14.967 8.929 1.00 96.56 119 ASP A N 1
ATOM 999 C CA . ASP A 1 119 ? -7.698 15.032 9.206 1.00 96.56 119 ASP A CA 1
ATOM 1000 C C . ASP A 1 119 ? -7.141 13.617 9.407 1.00 96.56 119 ASP A C 1
ATOM 1002 O O . ASP A 1 119 ? -7.485 12.927 10.363 1.00 96.56 119 ASP A O 1
ATOM 1006 N N . LEU A 1 120 ? -6.288 13.160 8.496 1.00 97.25 120 LEU A N 1
ATOM 1007 C CA . LEU A 1 120 ? -5.601 11.870 8.577 1.00 97.25 120 LEU A CA 1
ATOM 1008 C C . LEU A 1 120 ? -4.307 11.949 9.405 1.00 97.25 120 LEU A C 1
ATOM 1010 O O . LEU A 1 120 ? -3.676 10.921 9.655 1.00 97.25 120 LEU A O 1
ATOM 1014 N N . TYR A 1 121 ? -3.897 13.144 9.835 1.00 97.81 121 TYR A N 1
ATOM 1015 C CA . TYR A 1 121 ? -2.689 13.383 10.623 1.00 97.81 121 TYR A CA 1
ATOM 1016 C C . TYR A 1 121 ? -2.923 14.370 11.795 1.00 97.81 121 TYR A C 1
ATOM 1018 O O . TYR A 1 121 ? -2.180 15.359 11.957 1.00 97.81 121 TYR A O 1
ATOM 1026 N N . PRO A 1 122 ? -3.937 14.105 12.650 1.00 97.19 122 PRO A N 1
ATOM 1027 C CA . PRO A 1 122 ? -4.345 15.029 13.698 1.00 97.19 122 PRO A CA 1
ATOM 1028 C C . PRO A 1 122 ? -3.291 15.130 14.797 1.00 97.19 122 PRO A C 1
ATOM 1030 O O . PRO A 1 122 ? -2.660 14.142 15.174 1.00 97.19 122 PRO A O 1
ATOM 1033 N N . GLU A 1 123 ? -3.127 16.337 15.348 1.00 97.25 123 GLU A N 1
ATOM 1034 C CA . GLU A 1 123 ? -2.029 16.693 16.260 1.00 97.25 123 GLU A CA 1
ATOM 1035 C C . GLU A 1 123 ? -1.856 15.712 17.429 1.00 97.25 123 GLU A C 1
ATOM 1037 O O . GLU A 1 123 ? -0.740 15.285 17.718 1.00 97.25 123 GLU A O 1
ATOM 1042 N N . HIS A 1 124 ? -2.962 15.290 18.043 1.00 97.19 124 HIS A N 1
ATOM 1043 C CA . HIS A 1 124 ? -2.965 14.393 19.200 1.00 97.19 124 HIS A CA 1
ATOM 1044 C C . HIS A 1 124 ? -2.542 12.942 18.891 1.00 97.19 124 HIS A C 1
ATOM 1046 O O . HIS A 1 124 ? -2.233 12.200 19.822 1.00 97.19 124 HIS A O 1
ATOM 1052 N N . LEU A 1 125 ? -2.494 12.531 17.615 1.00 97.94 125 LEU A N 1
ATOM 1053 C CA . LEU A 1 125 ? -2.084 11.182 17.192 1.00 97.94 125 LEU A CA 1
ATOM 1054 C C . LEU A 1 125 ? -0.731 11.143 16.473 1.00 97.94 125 LEU A C 1
ATOM 1056 O O . LEU A 1 125 ? -0.216 10.052 16.232 1.00 97.94 125 LEU A O 1
ATOM 1060 N N . ARG A 1 126 ? -0.127 12.295 16.150 1.00 97.94 126 ARG A N 1
ATOM 1061 C CA . ARG A 1 126 ? 1.072 12.372 15.292 1.00 97.94 126 ARG A CA 1
ATOM 1062 C C . ARG A 1 126 ? 2.221 11.487 15.754 1.00 97.94 126 ARG A C 1
ATOM 1064 O O . ARG A 1 126 ? 2.771 10.759 14.940 1.00 97.94 126 ARG A O 1
ATOM 1071 N N . SER A 1 127 ? 2.532 11.489 17.051 1.00 98.38 127 SER A N 1
ATOM 1072 C CA . SER A 1 127 ? 3.624 10.670 17.593 1.00 98.38 127 SER A CA 1
ATOM 1073 C C . SER A 1 127 ? 3.406 9.174 17.354 1.00 98.38 127 SER A C 1
ATOM 1075 O O . SER A 1 127 ? 4.334 8.477 16.961 1.00 98.38 127 SER A O 1
ATOM 1077 N N . HIS A 1 128 ? 2.177 8.690 17.543 1.00 98.12 128 HIS A N 1
ATOM 1078 C CA . HIS A 1 128 ? 1.826 7.285 17.332 1.00 98.12 128 HIS A CA 1
ATOM 1079 C C . HIS A 1 128 ? 1.825 6.931 15.839 1.00 98.12 128 HIS A C 1
ATOM 1081 O O . HIS A 1 128 ? 2.302 5.865 15.450 1.00 98.12 128 HIS A O 1
ATOM 1087 N N . ILE A 1 129 ? 1.324 7.843 14.998 1.00 98.56 129 ILE A N 1
ATOM 1088 C CA . ILE A 1 129 ? 1.337 7.704 13.538 1.00 98.56 129 ILE A CA 1
ATOM 1089 C C . ILE A 1 129 ? 2.776 7.600 13.023 1.00 98.56 129 ILE A C 1
ATOM 1091 O O . ILE A 1 129 ? 3.088 6.683 12.262 1.00 98.56 129 ILE A O 1
ATOM 1095 N N . ASP A 1 130 ? 3.650 8.518 13.436 1.00 98.00 130 ASP A N 1
ATOM 1096 C CA . ASP A 1 130 ? 5.049 8.556 13.014 1.00 98.00 130 ASP A CA 1
ATOM 1097 C C . ASP A 1 130 ? 5.798 7.300 13.481 1.00 98.00 130 ASP A C 1
ATOM 1099 O O . ASP A 1 130 ? 6.424 6.629 12.659 1.00 98.00 130 ASP A O 1
ATOM 1103 N N . GLU A 1 131 ? 5.648 6.902 14.749 1.00 98.38 131 GLU A N 1
ATOM 1104 C CA . GLU A 1 131 ? 6.289 5.699 15.299 1.00 98.38 131 GLU A CA 1
ATOM 1105 C C . GLU A 1 131 ? 5.880 4.422 14.545 1.00 98.38 131 GLU A C 1
ATOM 1107 O O . GLU A 1 131 ? 6.709 3.542 14.270 1.00 98.38 131 GLU A O 1
ATOM 1112 N N . LEU A 1 132 ? 4.597 4.290 14.196 1.00 98.38 132 LEU A N 1
ATOM 1113 C CA . LEU A 1 132 ? 4.132 3.143 13.425 1.00 98.38 132 LEU A CA 1
ATOM 1114 C C . LEU A 1 132 ? 4.654 3.197 11.986 1.00 98.38 132 LEU A C 1
ATOM 1116 O O . LEU A 1 132 ? 5.122 2.183 11.463 1.00 98.38 132 LEU A O 1
ATOM 1120 N N . ASN A 1 133 ? 4.614 4.366 11.349 1.00 97.31 133 ASN A N 1
ATOM 1121 C CA . ASN A 1 133 ? 5.082 4.561 9.979 1.00 97.31 133 ASN A CA 1
ATOM 1122 C C . ASN A 1 133 ? 6.584 4.281 9.820 1.00 97.31 133 ASN A C 1
ATOM 1124 O O . ASN A 1 133 ? 6.983 3.689 8.811 1.00 97.31 133 ASN A O 1
ATOM 1128 N N . GLU A 1 134 ? 7.405 4.634 10.812 1.00 95.69 134 GLU A N 1
ATOM 1129 C CA . GLU A 1 134 ? 8.840 4.316 10.862 1.00 95.69 134 GLU A CA 1
ATOM 1130 C C . GLU A 1 134 ? 9.117 2.807 10.885 1.00 95.69 134 GLU A C 1
ATOM 1132 O O . GLU A 1 134 ? 10.175 2.361 10.444 1.00 95.69 134 GLU A O 1
ATOM 1137 N N . GLN A 1 135 ? 8.159 1.995 11.340 1.00 97.75 135 GLN A N 1
ATOM 1138 C CA . GLN A 1 135 ? 8.265 0.534 11.348 1.00 97.75 135 GLN A CA 1
ATOM 1139 C C . GLN A 1 135 ? 7.645 -0.092 10.097 1.00 97.75 135 GLN A C 1
ATOM 1141 O O . GLN A 1 135 ? 8.272 -0.929 9.443 1.00 97.75 135 GLN A O 1
ATOM 1146 N N . VAL A 1 136 ? 6.425 0.324 9.746 1.00 97.44 136 VAL A N 1
ATOM 1147 C CA . VAL A 1 136 ? 5.660 -0.210 8.612 1.00 97.44 136 VAL A CA 1
ATOM 1148 C C . VAL A 1 136 ? 6.390 0.043 7.297 1.00 97.44 136 VAL A C 1
ATOM 1150 O O . VAL A 1 136 ? 6.433 -0.851 6.451 1.00 97.44 136 VAL A O 1
ATOM 1153 N N . TYR A 1 137 ? 7.039 1.198 7.125 1.00 91.88 137 TYR A N 1
ATOM 1154 C CA . TYR A 1 137 ? 7.746 1.490 5.882 1.00 91.88 137 TYR A CA 1
ATOM 1155 C C . TYR A 1 137 ? 8.899 0.511 5.589 1.00 91.88 137 TYR A C 1
ATOM 1157 O O . TYR A 1 137 ? 8.811 -0.215 4.594 1.00 91.88 137 TYR A O 1
ATOM 1165 N N . PRO A 1 138 ? 9.962 0.408 6.411 1.00 87.06 138 PRO A N 1
ATOM 1166 C CA . PRO A 1 138 ? 11.093 -0.465 6.099 1.00 87.06 138 PRO A CA 1
ATOM 1167 C C . PRO A 1 138 ? 10.755 -1.960 6.165 1.00 87.06 138 PRO A C 1
ATOM 1169 O O . PRO A 1 138 ? 11.381 -2.745 5.443 1.00 87.06 138 PRO A O 1
ATOM 1172 N N . LYS A 1 139 ? 9.791 -2.363 7.009 1.00 94.31 139 LYS A N 1
ATOM 1173 C CA . LYS A 1 139 ? 9.465 -3.779 7.246 1.00 94.31 139 LYS A CA 1
ATOM 1174 C C . LYS A 1 139 ? 8.345 -4.322 6.371 1.00 94.31 139 LYS A C 1
ATOM 1176 O O . LYS A 1 139 ? 8.384 -5.497 6.040 1.00 94.31 139 LYS A O 1
ATOM 1181 N N . LEU A 1 140 ? 7.380 -3.499 5.964 1.00 97.81 140 LEU A N 1
ATOM 1182 C CA . LEU A 1 140 ? 6.233 -3.936 5.165 1.00 97.81 140 LEU A CA 1
ATOM 1183 C C . LEU A 1 140 ? 6.192 -3.239 3.801 1.00 97.81 140 LEU A C 1
ATOM 1185 O O . LEU A 1 140 ? 6.330 -3.924 2.788 1.00 97.81 140 LEU A O 1
ATOM 1189 N N . ASN A 1 141 ? 6.064 -1.906 3.745 1.00 91.56 141 ASN A N 1
ATOM 1190 C CA . ASN A 1 141 ? 5.885 -1.200 2.467 1.00 91.56 141 ASN A CA 1
ATOM 1191 C C . ASN A 1 141 ? 7.075 -1.408 1.525 1.00 91.56 141 ASN A C 1
ATOM 1193 O O . ASN A 1 141 ? 6.888 -1.820 0.386 1.00 91.56 141 ASN A O 1
ATOM 1197 N N . ASN A 1 142 ? 8.289 -1.163 2.019 1.00 86.06 142 ASN A N 1
ATOM 1198 C CA . ASN A 1 142 ? 9.539 -1.438 1.318 1.00 86.06 142 ASN A CA 1
ATOM 1199 C C . ASN A 1 142 ? 10.034 -2.874 1.573 1.00 86.06 142 ASN A C 1
ATOM 1201 O O . ASN A 1 142 ? 10.806 -3.414 0.786 1.00 86.06 142 ASN A O 1
ATOM 1205 N N . GLY A 1 143 ? 9.579 -3.523 2.650 1.00 86.62 143 GLY A N 1
ATOM 1206 C CA . GLY A 1 143 ? 9.975 -4.891 3.004 1.00 86.62 143 GLY A CA 1
ATOM 1207 C C . GLY A 1 143 ? 9.664 -5.914 1.910 1.00 86.62 143 GLY A C 1
ATOM 1208 O O . GLY A 1 143 ? 10.529 -6.709 1.543 1.00 86.62 143 GLY A O 1
ATOM 1209 N N . VAL A 1 144 ? 8.475 -5.838 1.302 1.00 95.00 144 VAL A N 1
ATOM 1210 C CA . VAL A 1 144 ? 8.098 -6.729 0.188 1.00 95.00 144 VAL A CA 1
ATOM 1211 C C . VAL A 1 144 ? 8.993 -6.533 -1.044 1.00 95.00 144 VAL A C 1
ATOM 1213 O O . VAL A 1 144 ? 9.340 -7.503 -1.714 1.00 95.00 144 VAL A O 1
ATOM 1216 N N . TYR A 1 145 ? 9.448 -5.304 -1.309 1.00 88.06 145 TYR A N 1
ATOM 1217 C CA . TYR A 1 145 ? 10.391 -5.003 -2.392 1.00 88.06 145 TYR A CA 1
ATOM 1218 C C . TYR A 1 145 ? 11.812 -5.473 -2.068 1.00 88.06 145 TYR A C 1
ATOM 1220 O O . TYR A 1 145 ? 12.492 -6.023 -2.938 1.00 88.06 145 TYR A O 1
ATOM 1228 N N . ARG A 1 146 ? 12.252 -5.316 -0.811 1.00 91.19 146 ARG A N 1
ATOM 1229 C CA . ARG A 1 146 ? 13.521 -5.873 -0.317 1.00 91.19 146 ARG A CA 1
ATOM 1230 C C . ARG A 1 146 ? 13.561 -7.388 -0.513 1.00 91.19 146 ARG A C 1
ATOM 1232 O O . ARG A 1 146 ? 14.576 -7.898 -0.975 1.00 91.19 146 ARG A O 1
ATOM 1239 N N . ALA A 1 147 ? 12.460 -8.089 -0.232 1.00 89.25 147 ALA A N 1
ATOM 1240 C CA . ALA A 1 147 ? 12.343 -9.523 -0.489 1.00 89.25 147 ALA A CA 1
ATOM 1241 C C . ALA A 1 147 ? 12.390 -9.839 -1.995 1.00 89.25 147 ALA A C 1
ATOM 1243 O O . ALA A 1 147 ? 13.170 -10.688 -2.423 1.00 89.25 147 ALA A O 1
ATOM 1244 N N . ALA A 1 148 ? 11.623 -9.112 -2.813 1.00 89.69 148 ALA A N 1
ATOM 1245 C CA . ALA A 1 148 ? 11.546 -9.326 -4.260 1.00 89.69 148 ALA A CA 1
ATOM 1246 C C . ALA A 1 148 ? 12.898 -9.218 -4.975 1.00 89.69 148 ALA A C 1
ATOM 1248 O O . ALA A 1 148 ? 13.206 -10.007 -5.870 1.00 89.69 148 ALA A O 1
ATOM 1249 N N . PHE A 1 149 ? 13.686 -8.208 -4.601 1.00 85.06 149 PHE A N 1
ATOM 1250 C CA . PHE A 1 149 ? 14.911 -7.826 -5.300 1.00 85.06 149 PHE A CA 1
ATOM 1251 C C . PHE A 1 149 ? 16.194 -8.250 -4.588 1.00 85.06 149 PHE A C 1
ATOM 1253 O O . PHE A 1 149 ? 17.286 -7.903 -5.054 1.00 85.06 149 PHE A O 1
ATOM 1260 N N . ALA A 1 150 ? 16.074 -9.016 -3.501 1.00 81.00 150 ALA A N 1
ATOM 1261 C CA . ALA A 1 150 ? 17.203 -9.594 -2.792 1.00 81.00 150 ALA A CA 1
ATOM 1262 C C . ALA A 1 150 ? 18.154 -10.325 -3.755 1.00 81.00 150 ALA A C 1
ATOM 1264 O O . ALA A 1 150 ? 17.736 -11.046 -4.663 1.00 81.00 150 ALA A O 1
ATOM 1265 N N . LYS A 1 151 ? 19.459 -10.117 -3.554 1.00 84.19 151 LYS A N 1
ATOM 1266 C CA . LYS A 1 151 ? 20.531 -10.730 -4.359 1.00 84.19 151 LYS A CA 1
ATOM 1267 C C . LYS A 1 151 ? 21.229 -11.891 -3.653 1.00 84.19 151 LYS A C 1
ATOM 1269 O O . LYS A 1 151 ? 22.055 -12.555 -4.269 1.00 84.19 151 LYS A O 1
ATOM 1274 N N . SER A 1 152 ? 20.880 -12.146 -2.394 1.00 87.19 152 SER A N 1
ATOM 1275 C CA . SER A 1 152 ? 21.331 -13.301 -1.624 1.00 87.19 152 SER A CA 1
ATOM 1276 C C . SER A 1 152 ? 20.179 -13.897 -0.819 1.00 87.19 152 SER A C 1
ATOM 1278 O O . SER A 1 152 ? 19.172 -13.226 -0.560 1.00 87.19 152 SER A O 1
ATOM 1280 N N . GLN A 1 153 ? 20.338 -15.156 -0.412 1.00 97.69 153 GLN A N 1
ATOM 1281 C CA . GLN A 1 153 ? 19.349 -15.853 0.404 1.00 97.69 153 GLN A CA 1
ATOM 1282 C C . GLN A 1 153 ? 19.204 -15.199 1.782 1.00 97.69 153 GLN A C 1
ATOM 1284 O O . GLN A 1 153 ? 18.101 -15.095 2.302 1.00 97.69 153 GLN A O 1
ATOM 1289 N N . GLU A 1 154 ? 20.296 -14.706 2.359 1.00 96.31 154 GLU A N 1
ATOM 1290 C CA . GLU A 1 154 ? 20.322 -14.059 3.672 1.00 96.31 154 GLU A CA 1
ATOM 1291 C C . GLU A 1 154 ? 19.541 -12.743 3.653 1.00 96.31 154 GLU A C 1
ATOM 1293 O O . GLU A 1 154 ? 18.738 -12.488 4.550 1.00 96.31 154 GLU A O 1
ATOM 1298 N N . ALA A 1 155 ? 19.725 -11.932 2.604 1.00 81.44 155 ALA A N 1
ATOM 1299 C CA . ALA A 1 155 ? 18.988 -10.684 2.429 1.00 81.44 155 ALA A CA 1
ATOM 1300 C C . ALA A 1 155 ? 17.488 -10.939 2.219 1.00 81.44 155 ALA A C 1
ATOM 1302 O O . ALA A 1 155 ? 16.661 -10.227 2.792 1.00 81.44 155 ALA A O 1
ATOM 1303 N N . TYR A 1 156 ? 17.140 -11.972 1.443 1.00 96.19 156 TYR A N 1
ATOM 1304 C CA . TYR A 1 156 ? 15.753 -12.407 1.285 1.00 96.19 156 TYR A CA 1
ATOM 1305 C C . TYR A 1 156 ? 15.163 -12.873 2.619 1.00 96.19 156 TYR A C 1
ATOM 1307 O O . TYR A 1 156 ? 14.103 -12.388 2.996 1.00 96.19 156 TYR A O 1
ATOM 1315 N N . ASN A 1 157 ? 15.859 -13.743 3.361 1.00 98.56 157 ASN A N 1
ATOM 1316 C CA . ASN A 1 157 ? 15.395 -14.265 4.648 1.00 98.56 157 ASN A CA 1
ATOM 1317 C C . ASN A 1 157 ? 15.126 -13.131 5.646 1.00 98.56 157 ASN A C 1
ATOM 1319 O O . ASN A 1 157 ? 14.073 -13.107 6.274 1.00 98.56 157 ASN A O 1
ATOM 1323 N N . ALA A 1 158 ? 16.041 -12.163 5.758 1.00 95.69 158 ALA A N 1
ATOM 1324 C CA . ALA A 1 158 ? 15.866 -11.020 6.650 1.00 95.69 158 ALA A CA 1
ATOM 1325 C C . ALA A 1 158 ? 14.642 -10.169 6.270 1.00 95.69 158 ALA A C 1
ATOM 1327 O O . ALA A 1 158 ? 13.826 -9.843 7.127 1.00 95.69 158 ALA A O 1
ATOM 1328 N N . ALA A 1 159 ? 14.479 -9.842 4.982 1.00 90.81 159 ALA A N 1
ATOM 1329 C CA . ALA A 1 159 ? 13.319 -9.087 4.508 1.00 90.81 159 ALA A CA 1
ATOM 1330 C C . ALA A 1 159 ? 12.004 -9.868 4.674 1.00 90.81 159 ALA A C 1
ATOM 1332 O O . ALA A 1 159 ? 10.980 -9.291 5.027 1.00 90.81 159 ALA A O 1
ATOM 1333 N N . PHE A 1 160 ? 12.030 -11.179 4.442 1.00 98.62 160 PHE A N 1
ATOM 1334 C CA . PHE A 1 160 ? 10.883 -12.062 4.611 1.00 98.62 160 PHE A CA 1
ATOM 1335 C C . PHE A 1 160 ? 10.417 -12.108 6.072 1.00 98.62 160 PHE A C 1
ATOM 1337 O O . PHE A 1 160 ? 9.225 -11.949 6.335 1.00 98.62 160 PHE A O 1
ATOM 1344 N N . GLU A 1 161 ? 11.338 -12.257 7.028 1.00 98.81 161 GLU A N 1
ATOM 1345 C CA . GLU A 1 161 ? 11.002 -12.224 8.458 1.00 98.81 161 GLU A CA 1
ATOM 1346 C C . GLU A 1 161 ? 10.529 -10.834 8.916 1.00 98.81 161 GLU A C 1
ATOM 1348 O O . GLU A 1 161 ? 9.564 -10.735 9.676 1.00 98.81 161 GLU A O 1
ATOM 1353 N N . ASP A 1 162 ? 11.126 -9.748 8.409 1.00 98.38 162 ASP A N 1
ATOM 1354 C CA . ASP A 1 162 ? 10.646 -8.380 8.658 1.00 98.38 162 ASP A CA 1
ATOM 1355 C C . ASP A 1 162 ? 9.178 -8.215 8.220 1.00 98.38 162 ASP A C 1
ATOM 1357 O O . ASP A 1 162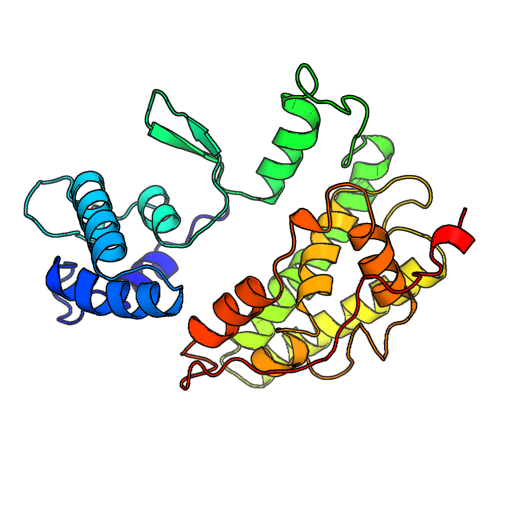 ? 8.351 -7.736 8.999 1.00 98.38 162 ASP A O 1
ATOM 1361 N N . VAL A 1 163 ? 8.838 -8.657 7.002 1.00 98.81 163 VAL A N 1
ATOM 1362 C CA . VAL A 1 163 ? 7.473 -8.568 6.456 1.00 98.81 163 VAL A CA 1
ATOM 1363 C C . VAL A 1 163 ? 6.487 -9.321 7.337 1.00 98.81 163 VAL A C 1
ATOM 1365 O O . VAL A 1 163 ? 5.484 -8.745 7.757 1.00 98.81 163 VAL A O 1
ATOM 1368 N N . PHE A 1 164 ? 6.756 -10.590 7.648 1.00 98.81 164 PHE A N 1
ATOM 1369 C CA . PHE A 1 164 ? 5.796 -11.395 8.405 1.00 98.81 164 PHE A CA 1
ATOM 1370 C C . PHE A 1 164 ? 5.718 -11.005 9.879 1.00 98.81 164 PHE A C 1
ATOM 1372 O O . PHE A 1 164 ? 4.623 -11.025 10.432 1.00 98.81 164 PHE A O 1
ATOM 1379 N N . SER A 1 165 ? 6.817 -10.569 10.499 1.00 98.81 165 SER A N 1
ATOM 1380 C CA . SER A 1 165 ? 6.760 -10.025 11.862 1.00 98.81 165 SER A CA 1
ATOM 1381 C C . SER A 1 165 ? 5.922 -8.744 11.930 1.00 98.81 165 SER A C 1
ATOM 1383 O O . SER A 1 165 ? 5.166 -8.553 12.883 1.00 98.81 165 SER A O 1
ATOM 1385 N N . MET A 1 166 ? 5.995 -7.889 10.904 1.00 98.81 166 MET A N 1
ATOM 1386 C CA . MET A 1 166 ? 5.166 -6.690 10.822 1.00 98.81 166 MET A CA 1
ATOM 1387 C C . MET A 1 166 ? 3.696 -7.035 10.557 1.00 98.81 166 MET A C 1
ATOM 1389 O O . MET A 1 166 ? 2.831 -6.479 11.225 1.00 98.81 166 MET A O 1
ATOM 1393 N N . LEU A 1 167 ? 3.396 -7.976 9.654 1.00 98.94 167 LEU A N 1
ATOM 1394 C CA . LEU A 1 167 ? 2.025 -8.458 9.435 1.00 98.94 167 LEU A CA 1
ATOM 1395 C C . LEU A 1 167 ? 1.417 -9.056 10.708 1.00 98.94 167 LEU A C 1
ATOM 1397 O O . LEU A 1 167 ? 0.307 -8.683 11.072 1.00 98.94 167 LEU A O 1
ATOM 1401 N N . ASP A 1 168 ? 2.151 -9.911 11.424 1.00 98.88 168 ASP A N 1
ATOM 1402 C CA . ASP A 1 168 ? 1.690 -10.493 12.689 1.00 98.88 168 ASP A CA 1
ATOM 1403 C C . ASP A 1 168 ? 1.454 -9.399 13.756 1.00 98.88 168 ASP A C 1
ATOM 1405 O O . ASP A 1 168 ? 0.465 -9.445 14.486 1.00 98.88 168 ASP A O 1
ATOM 1409 N N . LYS A 1 169 ? 2.306 -8.362 13.817 1.00 98.81 169 LYS A N 1
ATOM 1410 C CA . LYS A 1 169 ? 2.088 -7.198 14.695 1.00 98.81 169 LYS A CA 1
ATOM 1411 C C . LYS A 1 169 ? 0.813 -6.430 14.328 1.00 98.81 169 LYS A C 1
ATOM 1413 O O . LYS A 1 169 ? 0.035 -6.115 15.225 1.00 98.81 169 LYS A O 1
ATOM 1418 N N . LEU A 1 170 ? 0.597 -6.119 13.047 1.00 98.81 170 LEU A N 1
ATOM 1419 C CA . LEU A 1 170 ? -0.596 -5.388 12.602 1.00 98.81 170 LEU A CA 1
ATOM 1420 C C . LEU A 1 170 ? -1.877 -6.207 12.809 1.00 98.81 170 LEU A C 1
ATOM 1422 O O . LEU A 1 170 ? -2.885 -5.649 13.227 1.00 98.81 170 LEU A O 1
ATOM 1426 N N . GLU A 1 171 ? -1.833 -7.518 12.569 1.00 98.88 171 GLU A N 1
ATOM 1427 C CA . GLU A 1 171 ? -2.945 -8.431 12.854 1.00 98.88 171 GLU A CA 1
ATOM 1428 C C . GLU A 1 171 ? -3.348 -8.382 14.330 1.00 98.88 171 GLU A C 1
ATOM 1430 O O . GLU A 1 171 ? -4.534 -8.270 14.633 1.00 98.88 171 GLU A O 1
ATOM 1435 N N . ASN A 1 172 ? -2.369 -8.423 15.241 1.00 98.62 172 ASN A N 1
ATOM 1436 C CA . ASN A 1 172 ? -2.626 -8.355 16.678 1.00 98.62 172 ASN A CA 1
ATOM 1437 C C . ASN A 1 172 ? -3.244 -7.010 17.078 1.00 98.62 172 ASN A C 1
ATOM 1439 O O . ASN A 1 172 ? -4.250 -7.003 17.780 1.00 98.62 172 ASN A O 1
ATOM 1443 N N . VAL A 1 173 ? -2.710 -5.886 16.581 1.00 98.38 173 VAL A N 1
ATOM 1444 C CA . VAL A 1 173 ? -3.304 -4.555 16.816 1.00 98.38 173 VAL A CA 1
ATOM 1445 C C . VAL A 1 173 ? -4.754 -4.533 16.328 1.00 98.38 173 VAL A C 1
ATOM 1447 O O . VAL A 1 173 ? -5.669 -4.211 17.078 1.00 98.38 173 VAL A O 1
ATOM 1450 N N . LEU A 1 174 ? -4.997 -4.969 15.092 1.00 98.62 174 LEU A N 1
ATOM 1451 C CA . LEU A 1 174 ? -6.335 -4.971 14.504 1.00 98.62 174 LEU A CA 1
ATOM 1452 C C . LEU A 1 174 ? -7.285 -5.987 15.152 1.00 98.62 174 LEU A C 1
ATOM 1454 O O . LEU A 1 174 ? -8.489 -5.929 14.905 1.00 98.62 174 LEU A O 1
ATOM 1458 N N . SER A 1 175 ? -6.796 -6.917 15.971 1.00 98.19 175 SER A N 1
ATOM 1459 C CA . SER A 1 175 ? -7.660 -7.816 16.739 1.00 98.19 175 SER A CA 1
ATOM 1460 C C . SER A 1 175 ? -8.378 -7.109 17.894 1.00 98.19 175 SER A C 1
ATOM 1462 O O . SER A 1 175 ? -9.451 -7.559 18.296 1.00 98.19 175 SER A O 1
ATOM 1464 N N . GLU A 1 176 ? -7.839 -5.981 18.365 1.00 97.31 176 GLU A N 1
ATOM 1465 C CA . GLU A 1 176 ? -8.336 -5.233 19.528 1.00 97.31 176 GLU A CA 1
ATOM 1466 C C . GLU A 1 176 ? -9.004 -3.902 19.153 1.00 97.31 176 GLU A C 1
ATOM 1468 O O . GLU A 1 176 ? -9.813 -3.378 19.918 1.00 97.31 176 GLU A O 1
ATOM 1473 N N . GLN A 1 177 ? -8.705 -3.366 17.969 1.00 97.25 177 GLN A N 1
ATOM 1474 C CA . GLN A 1 177 ? -9.200 -2.069 17.503 1.00 97.25 177 GLN A CA 1
ATOM 1475 C C . GLN A 1 177 ? -9.459 -2.060 15.998 1.00 97.25 177 GLN A C 1
ATOM 1477 O O . GLN A 1 177 ? -8.888 -2.869 15.271 1.00 97.25 177 GLN A O 1
ATOM 1482 N N . ARG A 1 178 ? -10.313 -1.145 15.524 1.00 98.12 178 ARG A N 1
ATOM 1483 C CA . ARG A 1 178 ? -10.770 -1.004 14.138 1.00 98.12 178 ARG A CA 1
ATOM 1484 C C . ARG A 1 178 ? -9.653 -0.598 13.179 1.00 98.12 178 ARG A C 1
ATOM 1486 O O . ARG A 1 178 ? -9.507 -1.270 12.154 1.00 98.12 178 ARG A O 1
ATOM 1493 N N . TYR A 1 179 ? -8.884 0.437 13.512 1.00 98.50 179 TYR A N 1
ATOM 1494 C CA . TYR A 1 179 ? -7.759 0.943 12.718 1.00 98.50 179 TYR A CA 1
ATOM 1495 C C . TYR A 1 179 ? -6.441 0.811 13.488 1.00 98.50 179 TYR A C 1
ATOM 1497 O O . TYR A 1 179 ? -6.423 0.335 14.618 1.00 98.50 179 TYR A O 1
ATOM 1505 N N . LEU A 1 180 ? -5.315 1.163 12.875 1.00 98.38 180 LEU A N 1
ATOM 1506 C CA . LEU A 1 180 ? -3.975 0.891 13.401 1.00 98.38 180 LEU A CA 1
ATOM 1507 C C . LEU A 1 180 ? -3.544 1.811 14.544 1.00 98.38 180 LEU A C 1
ATOM 1509 O O . LEU A 1 180 ? -2.670 1.430 15.320 1.00 98.38 180 LEU A O 1
ATOM 1513 N N . ILE A 1 181 ? -4.135 3.002 14.636 1.00 97.88 181 ILE A N 1
ATOM 1514 C CA . ILE A 1 181 ? -3.795 4.009 15.650 1.00 97.88 181 ILE A CA 1
ATOM 1515 C C . ILE A 1 181 ? -4.964 4.265 16.599 1.00 97.88 181 ILE A C 1
ATOM 1517 O O . ILE A 1 181 ? -4.762 4.282 17.809 1.00 97.88 181 ILE A O 1
ATOM 1521 N N . ASP A 1 182 ? -6.174 4.437 16.066 1.00 92.31 182 ASP A N 1
ATOM 1522 C CA . ASP A 1 182 ? -7.374 4.769 16.837 1.00 92.31 182 ASP A CA 1
ATOM 1523 C C . ASP A 1 182 ? -8.588 3.937 16.382 1.00 92.31 182 ASP A C 1
ATOM 1525 O O . ASP A 1 182 ? -8.616 3.395 15.280 1.00 92.31 182 ASP A O 1
ATOM 1529 N N . ASN A 1 183 ? -9.613 3.806 17.226 1.00 93.00 183 ASN A N 1
ATOM 1530 C CA . ASN A 1 183 ? -10.848 3.093 16.870 1.00 93.00 183 ASN A CA 1
ATOM 1531 C C . ASN A 1 183 ? -11.819 3.940 16.037 1.00 93.00 183 ASN A C 1
ATOM 1533 O O . ASN A 1 183 ? -12.578 3.407 15.225 1.00 93.00 183 ASN A O 1
ATOM 1537 N N . ASN A 1 184 ? -11.822 5.250 16.262 1.00 89.69 184 ASN A N 1
ATOM 1538 C CA . ASN A 1 184 ? -12.859 6.157 15.790 1.00 89.69 184 ASN A CA 1
ATOM 1539 C C . ASN A 1 184 ? -12.464 6.860 14.490 1.00 89.69 184 ASN A C 1
ATOM 1541 O O . ASN A 1 184 ? -13.343 7.269 13.732 1.00 89.69 184 ASN A O 1
ATOM 1545 N N . GLN A 1 185 ? -11.163 6.987 14.222 1.00 92.56 185 GLN A N 1
ATOM 1546 C CA . GLN A 1 185 ? -10.643 7.748 13.093 1.00 92.56 185 GLN A CA 1
ATOM 1547 C C . GLN A 1 185 ? -9.569 6.984 12.314 1.00 92.56 185 GLN A C 1
ATOM 1549 O O . GLN A 1 185 ? -8.607 6.468 12.878 1.00 92.56 185 GLN A O 1
ATOM 1554 N N . ILE A 1 186 ? -9.724 6.967 10.988 1.00 96.50 186 ILE A N 1
ATOM 1555 C CA . ILE A 1 186 ? -8.684 6.522 10.060 1.00 96.50 186 ILE A CA 1
ATOM 1556 C C . ILE A 1 186 ? -7.564 7.570 9.983 1.00 96.50 186 ILE A C 1
ATOM 1558 O O . ILE A 1 186 ? -7.827 8.772 9.953 1.00 96.50 186 ILE A O 1
ATOM 1562 N N . THR A 1 187 ? -6.316 7.116 9.918 1.00 98.38 187 THR A N 1
ATOM 1563 C CA . THR A 1 187 ? -5.117 7.963 9.857 1.00 98.38 187 THR A CA 1
ATOM 1564 C C . THR A 1 187 ? -4.277 7.675 8.610 1.00 98.38 187 THR A C 1
ATOM 1566 O O . THR A 1 187 ? -4.492 6.693 7.895 1.00 98.38 187 THR A O 1
ATOM 1569 N N . GLU A 1 188 ? -3.260 8.495 8.338 1.00 98.12 188 GLU A N 1
ATOM 1570 C CA . GLU A 1 188 ? -2.327 8.246 7.233 1.00 98.12 188 GLU A CA 1
ATOM 1571 C C . GLU A 1 188 ? -1.558 6.924 7.402 1.00 98.12 188 GLU A C 1
ATOM 1573 O O . GLU A 1 188 ? -1.162 6.322 6.402 1.00 98.12 188 GLU A O 1
ATOM 1578 N N . ALA A 1 189 ? -1.374 6.434 8.636 1.00 98.44 189 ALA A N 1
ATOM 1579 C CA . ALA A 1 189 ? -0.741 5.139 8.883 1.00 98.44 189 ALA A CA 1
ATOM 1580 C C . ALA A 1 189 ? -1.579 3.984 8.316 1.00 98.44 189 ALA A C 1
ATOM 1582 O O . ALA A 1 189 ? -1.036 3.062 7.702 1.00 98.44 189 ALA A O 1
ATOM 1583 N N . ASP A 1 190 ? -2.905 4.072 8.445 1.00 98.69 190 ASP A N 1
ATOM 1584 C CA . ASP A 1 190 ? -3.842 3.100 7.883 1.00 98.69 190 ASP A CA 1
ATOM 1585 C C . ASP A 1 190 ? -3.759 3.077 6.363 1.00 98.69 190 ASP A C 1
ATOM 1587 O O . ASP A 1 190 ? -3.577 2.015 5.769 1.00 98.69 190 ASP A O 1
ATOM 1591 N N . VAL A 1 191 ? -3.807 4.254 5.732 1.00 98.12 191 VAL A N 1
ATOM 1592 C CA . VAL A 1 191 ? -3.714 4.401 4.273 1.00 98.12 191 VAL A CA 1
ATOM 1593 C C . VAL A 1 191 ? -2.397 3.820 3.752 1.00 98.12 191 VAL A C 1
ATOM 1595 O O . VAL A 1 191 ? -2.389 3.043 2.792 1.00 98.12 191 VAL A O 1
ATOM 1598 N N . ARG A 1 192 ? -1.274 4.144 4.408 1.00 98.00 192 ARG A N 1
ATOM 1599 C CA . ARG A 1 192 ? 0.068 3.674 4.028 1.00 98.00 192 ARG A CA 1
ATOM 1600 C C . ARG A 1 192 ? 0.223 2.163 4.175 1.00 98.00 192 ARG A C 1
ATOM 1602 O O . ARG A 1 192 ? 0.845 1.537 3.318 1.00 98.00 192 ARG A O 1
ATOM 1609 N N . ALA A 1 193 ? -0.335 1.551 5.215 1.00 98.56 193 ALA A N 1
ATOM 1610 C CA . ALA A 1 193 ? -0.335 0.096 5.351 1.00 98.56 193 ALA A CA 1
ATOM 1611 C C . ALA A 1 193 ? -1.271 -0.563 4.322 1.00 98.56 193 ALA A C 1
ATOM 1613 O O . ALA A 1 193 ? -0.889 -1.521 3.641 1.00 98.56 193 ALA A O 1
ATOM 1614 N N . TRP A 1 194 ? -2.479 -0.017 4.165 1.00 98.75 194 TRP A N 1
ATOM 1615 C CA . TRP A 1 194 ? -3.549 -0.573 3.341 1.00 98.75 194 TRP A CA 1
ATOM 1616 C C . TRP A 1 194 ? -3.144 -0.750 1.879 1.00 98.75 194 TRP A C 1
ATOM 1618 O O . TRP A 1 194 ? -3.383 -1.814 1.304 1.00 98.75 194 TRP A O 1
ATOM 1628 N N . VAL A 1 195 ? -2.449 0.227 1.284 1.00 97.38 195 VAL A N 1
ATOM 1629 C CA . VAL A 1 195 ? -2.006 0.124 -0.119 1.00 97.38 195 VAL A CA 1
ATOM 1630 C C . VAL A 1 195 ? -1.072 -1.067 -0.364 1.00 97.38 195 VAL A C 1
ATOM 1632 O O . VAL A 1 195 ? -1.106 -1.653 -1.451 1.00 97.38 195 VAL A O 1
ATOM 1635 N N . THR A 1 196 ? -0.261 -1.460 0.624 1.00 98.38 196 THR A N 1
ATOM 1636 C CA . THR A 1 196 ? 0.589 -2.656 0.541 1.00 98.38 196 THR A CA 1
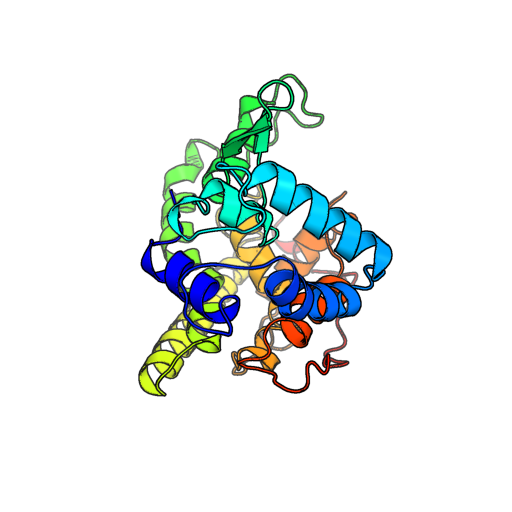ATOM 1637 C C . THR A 1 196 ? -0.225 -3.924 0.775 1.00 98.38 196 THR A C 1
ATOM 1639 O O . THR A 1 196 ? -0.081 -4.874 0.008 1.00 98.38 196 THR A O 1
ATOM 1642 N N . LEU A 1 197 ? -1.112 -3.939 1.772 1.00 98.81 197 LEU A N 1
ATOM 1643 C CA . LEU A 1 197 ? -1.947 -5.103 2.095 1.00 98.81 197 LEU A CA 1
ATOM 1644 C C . LEU A 1 197 ? -2.880 -5.493 0.938 1.00 98.81 197 LEU A C 1
ATOM 1646 O O . LEU A 1 197 ? -2.972 -6.668 0.591 1.00 98.81 197 LEU A O 1
ATOM 1650 N N . LEU A 1 198 ? -3.495 -4.509 0.275 1.00 98.56 198 LEU A N 1
ATOM 1651 C CA . LEU A 1 198 ? -4.334 -4.702 -0.914 1.00 98.56 198 LEU A CA 1
ATOM 1652 C C . LEU A 1 198 ? -3.586 -5.422 -2.052 1.00 98.56 198 LEU A C 1
ATOM 1654 O O . LEU A 1 198 ? -4.158 -6.221 -2.786 1.00 98.56 198 LEU A O 1
ATOM 1658 N N . ARG A 1 199 ? -2.287 -5.146 -2.210 1.00 98.50 199 ARG A N 1
ATOM 1659 C CA . ARG A 1 199 ? -1.443 -5.712 -3.277 1.00 98.50 199 ARG A CA 1
ATOM 1660 C C . ARG A 1 199 ? -0.764 -7.022 -2.873 1.00 98.50 199 ARG A C 1
ATOM 1662 O O . ARG A 1 199 ? -0.160 -7.678 -3.725 1.00 98.50 199 ARG A O 1
ATOM 1669 N N . PHE A 1 200 ? -0.873 -7.418 -1.605 1.00 98.75 200 PHE A N 1
ATOM 1670 C CA . PHE A 1 200 ? -0.117 -8.533 -1.051 1.00 98.75 200 PHE A CA 1
ATOM 1671 C C . PHE A 1 200 ? -0.465 -9.858 -1.722 1.00 98.75 200 PHE A C 1
ATOM 1673 O O . PHE A 1 200 ? 0.383 -10.454 -2.378 1.00 98.75 200 PHE A O 1
ATOM 1680 N N . ASP A 1 201 ? -1.719 -10.287 -1.640 1.00 98.56 201 ASP A N 1
ATOM 1681 C CA . ASP A 1 201 ? -2.146 -11.568 -2.204 1.00 98.56 201 ASP A CA 1
ATOM 1682 C C . ASP A 1 201 ? -2.087 -11.611 -3.748 1.00 98.56 201 ASP A C 1
ATOM 1684 O O . ASP A 1 201 ? -1.579 -12.600 -4.285 1.00 98.56 201 ASP A O 1
ATOM 1688 N N . PRO A 1 202 ? -2.532 -10.572 -4.495 1.00 97.94 202 PRO A N 1
ATOM 1689 C CA . PRO A 1 202 ? -2.458 -10.562 -5.960 1.00 97.94 202 PRO A CA 1
ATOM 1690 C C . PRO A 1 202 ? -1.039 -10.593 -6.535 1.00 97.94 202 PRO A C 1
ATOM 1692 O O . PRO A 1 202 ? -0.824 -11.133 -7.625 1.00 97.94 202 PRO A O 1
ATOM 1695 N N . VAL A 1 203 ? -0.078 -9.978 -5.839 1.00 98.12 203 VAL A N 1
ATOM 1696 C CA . VAL A 1 203 ? 1.270 -9.737 -6.365 1.00 98.12 203 VAL A CA 1
ATOM 1697 C C . VAL A 1 203 ? 2.334 -10.285 -5.428 1.00 98.12 203 VAL A C 1
ATOM 1699 O O . VAL A 1 203 ? 3.035 -11.227 -5.795 1.00 98.12 203 VAL A O 1
ATOM 1702 N N . TYR A 1 204 ? 2.491 -9.694 -4.243 1.00 98.50 204 TYR A N 1
ATOM 1703 C CA . TYR A 1 204 ? 3.680 -9.903 -3.410 1.00 98.50 204 TYR A CA 1
ATOM 1704 C C . TYR A 1 204 ? 3.816 -11.346 -2.921 1.00 98.50 204 TYR A C 1
ATOM 1706 O O . TYR A 1 204 ? 4.925 -11.882 -2.881 1.00 98.50 204 TYR A O 1
ATOM 1714 N N . PHE A 1 205 ? 2.695 -12.008 -2.641 1.00 98.50 205 PHE A N 1
ATOM 1715 C CA . PHE A 1 205 ? 2.663 -13.398 -2.213 1.00 98.50 205 PHE A CA 1
ATOM 1716 C C . PHE A 1 205 ? 3.383 -14.308 -3.214 1.00 98.50 205 PHE A C 1
ATOM 1718 O O . PHE A 1 205 ? 4.307 -15.029 -2.850 1.00 98.50 205 PHE A O 1
ATOM 1725 N N . THR A 1 206 ? 3.018 -14.227 -4.495 1.00 96.75 206 THR A N 1
ATOM 1726 C CA . THR A 1 206 ? 3.587 -15.103 -5.532 1.00 96.75 206 THR A CA 1
ATOM 1727 C C . THR A 1 206 ? 4.846 -14.502 -6.150 1.00 96.75 206 THR A C 1
ATOM 1729 O O . THR A 1 206 ? 5.914 -15.112 -6.109 1.00 96.75 206 THR A O 1
ATOM 1732 N N . LEU A 1 207 ? 4.745 -13.297 -6.718 1.00 96.50 207 LEU A N 1
ATOM 1733 C CA . LEU A 1 207 ? 5.808 -12.697 -7.524 1.00 96.50 207 LEU A CA 1
ATOM 1734 C C . LEU A 1 207 ? 7.037 -12.344 -6.678 1.00 96.50 207 LEU A C 1
ATOM 1736 O O . LEU A 1 207 ? 8.169 -12.592 -7.095 1.00 96.50 207 LEU A O 1
ATOM 1740 N N . PHE A 1 208 ? 6.821 -11.796 -5.478 1.00 97.44 208 PHE A N 1
ATOM 1741 C CA . PHE A 1 208 ? 7.904 -11.378 -4.576 1.00 97.44 208 PHE A CA 1
ATOM 1742 C C . PHE A 1 208 ? 8.317 -12.475 -3.592 1.00 97.44 208 PHE A C 1
ATOM 1744 O O . PHE A 1 208 ? 9.243 -12.280 -2.808 1.00 97.44 208 PHE A O 1
ATOM 1751 N N . LYS A 1 209 ? 7.677 -13.650 -3.670 1.00 98.38 209 LYS A N 1
ATOM 1752 C CA . LYS A 1 209 ? 7.917 -14.797 -2.786 1.00 98.38 209 LYS A CA 1
ATOM 1753 C C . LYS A 1 209 ? 7.681 -14.461 -1.309 1.00 98.38 209 LYS A C 1
ATOM 1755 O O . LYS A 1 209 ? 8.301 -15.068 -0.443 1.00 98.38 209 LYS A O 1
ATOM 1760 N N . CYS A 1 210 ? 6.790 -13.522 -0.993 1.00 98.44 210 CYS A N 1
ATOM 1761 C CA . CYS A 1 210 ? 6.326 -13.286 0.376 1.00 98.44 210 CYS A CA 1
ATOM 1762 C C . CYS A 1 210 ? 5.205 -14.284 0.712 1.00 98.44 210 CYS A C 1
ATOM 1764 O O . CYS A 1 210 ? 4.058 -13.899 0.909 1.00 98.44 210 CYS A O 1
ATOM 1766 N N . ASN A 1 211 ? 5.516 -15.583 0.719 1.00 98.25 211 ASN A N 1
ATOM 1767 C CA . ASN A 1 211 ? 4.530 -16.663 0.611 1.00 98.25 211 ASN A CA 1
ATOM 1768 C C . ASN A 1 211 ? 4.326 -17.516 1.881 1.00 98.25 211 ASN A C 1
ATOM 1770 O O . ASN A 1 211 ? 3.888 -18.660 1.772 1.00 98.25 211 ASN A O 1
ATOM 1774 N N . LYS A 1 212 ? 4.625 -17.000 3.084 1.00 98.50 212 LYS A N 1
ATOM 1775 C CA . LYS A 1 212 ? 4.367 -17.724 4.350 1.00 98.50 212 LYS A CA 1
ATOM 1776 C C . LYS A 1 212 ? 2.870 -17.900 4.619 1.00 98.50 212 LYS A C 1
ATOM 1778 O O . LYS A 1 212 ? 2.450 -18.963 5.061 1.00 98.50 212 LYS A O 1
ATOM 1783 N N . LYS A 1 213 ? 2.105 -16.828 4.403 1.00 98.38 213 LYS A N 1
ATOM 1784 C CA . LYS A 1 213 ? 0.682 -16.673 4.728 1.00 98.38 213 LYS A CA 1
ATOM 1785 C C . LYS A 1 213 ? 0.050 -15.660 3.771 1.00 98.38 213 LYS A C 1
ATOM 1787 O O . LYS A 1 213 ? 0.704 -14.681 3.411 1.00 98.38 213 LYS A O 1
ATOM 1792 N N . MET A 1 214 ? -1.191 -15.892 3.362 1.00 98.31 214 MET A N 1
ATOM 1793 C CA . MET A 1 214 ? -2.000 -14.954 2.580 1.00 98.31 214 MET A CA 1
ATOM 1794 C C . MET A 1 214 ? -2.812 -14.061 3.517 1.00 98.31 214 MET A C 1
ATOM 1796 O O . MET A 1 214 ? -3.372 -14.547 4.499 1.00 98.31 214 MET A O 1
ATOM 1800 N N . ILE A 1 215 ? -2.963 -12.780 3.179 1.00 98.56 215 ILE A N 1
ATOM 1801 C CA . ILE A 1 215 ? -3.834 -11.857 3.920 1.00 98.56 215 ILE A CA 1
ATOM 1802 C C . ILE A 1 215 ? -5.262 -12.405 3.956 1.00 98.56 215 ILE A C 1
ATOM 1804 O O . ILE A 1 215 ? -5.844 -12.538 5.026 1.00 98.56 215 ILE A O 1
ATOM 1808 N N . SER A 1 216 ? -5.802 -12.809 2.806 1.00 97.81 216 SER A N 1
ATOM 1809 C CA . SER A 1 216 ? -7.190 -13.268 2.660 1.00 97.81 216 SER A CA 1
ATOM 1810 C C . SER A 1 216 ? -7.529 -14.579 3.370 1.00 97.81 216 SER A C 1
ATOM 1812 O O . SER A 1 216 ? -8.710 -14.850 3.582 1.00 97.81 216 SER A O 1
ATOM 1814 N N . LYS A 1 217 ? -6.533 -15.403 3.721 1.00 97.12 217 LYS A N 1
ATOM 1815 C CA . LYS A 1 217 ? -6.762 -16.734 4.312 1.00 97.12 217 LYS A CA 1
ATOM 1816 C C . LYS A 1 217 ? -6.305 -16.850 5.756 1.00 97.12 217 LYS A C 1
ATOM 1818 O O . LYS A 1 217 ? -6.977 -17.510 6.541 1.00 97.12 217 LYS A O 1
ATOM 1823 N N . ASP A 1 218 ? -5.179 -16.229 6.090 1.00 98.44 218 ASP A N 1
ATOM 1824 C CA . ASP A 1 218 ? -4.470 -16.495 7.342 1.00 98.44 218 ASP A CA 1
ATOM 1825 C C . ASP A 1 218 ? -4.537 -15.323 8.334 1.00 98.44 218 ASP A C 1
ATOM 1827 O O . ASP A 1 218 ? -4.159 -15.491 9.493 1.00 98.44 218 ASP A O 1
ATOM 1831 N N . TYR A 1 219 ? -5.024 -14.154 7.899 1.00 98.62 219 TYR A N 1
ATOM 1832 C CA . TYR A 1 219 ? -5.079 -12.925 8.694 1.00 98.62 219 TYR A CA 1
ATOM 1833 C C . TYR A 1 219 ? -6.497 -12.325 8.720 1.00 98.62 219 TYR A C 1
ATOM 1835 O O . TYR A 1 219 ? -6.808 -11.412 7.946 1.00 98.62 219 TYR A O 1
ATOM 1843 N N . PRO A 1 220 ? -7.403 -12.839 9.574 1.00 98.19 220 PRO A N 1
ATOM 1844 C CA . PRO A 1 220 ? -8.801 -12.419 9.578 1.00 98.19 220 PRO A CA 1
ATOM 1845 C C . PRO A 1 220 ? -8.988 -10.928 9.892 1.00 98.19 220 PRO A C 1
ATOM 1847 O O . PRO A 1 220 ? -9.863 -10.298 9.289 1.00 98.19 220 PRO A O 1
ATOM 1850 N N . ASN A 1 221 ? -8.181 -10.338 10.783 1.00 98.75 221 ASN A N 1
ATOM 1851 C CA . ASN A 1 221 ? -8.320 -8.924 11.131 1.00 98.75 221 ASN A CA 1
ATOM 1852 C C . ASN A 1 221 ? -7.734 -8.012 10.050 1.00 98.75 221 ASN A C 1
ATOM 1854 O O . ASN A 1 221 ? -8.402 -7.049 9.677 1.00 98.75 221 ASN A O 1
ATOM 1858 N N . LEU A 1 222 ? -6.572 -8.336 9.471 1.00 98.81 222 LEU A N 1
ATOM 1859 C CA . LEU A 1 222 ? -6.024 -7.609 8.320 1.00 98.81 222 LEU A CA 1
ATOM 1860 C C . LEU A 1 222 ? -6.943 -7.703 7.105 1.00 98.81 222 LEU A C 1
ATOM 1862 O O . LEU A 1 222 ? -7.169 -6.700 6.435 1.00 98.81 222 LEU A O 1
ATOM 1866 N N . TYR A 1 223 ? -7.513 -8.873 6.812 1.00 98.62 223 TYR A N 1
ATOM 1867 C CA . TYR A 1 223 ? -8.427 -9.001 5.680 1.00 98.62 223 TYR A CA 1
ATOM 1868 C C . TYR A 1 223 ? -9.755 -8.280 5.919 1.00 98.62 223 TYR A C 1
ATOM 1870 O O . TYR A 1 223 ? -10.326 -7.707 4.990 1.00 98.62 223 TYR A O 1
ATOM 1878 N N . GLY A 1 224 ? -10.254 -8.269 7.158 1.00 98.62 224 GLY A N 1
ATOM 1879 C CA . GLY A 1 224 ? -11.353 -7.393 7.559 1.00 98.62 224 GLY A CA 1
ATOM 1880 C C . GLY A 1 224 ? -10.997 -5.915 7.369 1.00 98.62 224 GLY A C 1
ATOM 1881 O O . GLY A 1 224 ? -11.740 -5.199 6.714 1.00 98.62 224 GLY A O 1
ATOM 1882 N N . PHE A 1 225 ? -9.839 -5.470 7.855 1.00 98.75 225 PHE A N 1
ATOM 1883 C CA . PHE A 1 225 ? -9.341 -4.097 7.707 1.00 98.75 225 PHE A CA 1
ATOM 1884 C C . PHE A 1 225 ? -9.202 -3.667 6.239 1.00 98.75 225 PHE A C 1
ATOM 1886 O O . PHE A 1 225 ? -9.656 -2.589 5.862 1.00 98.75 225 PHE A O 1
ATOM 1893 N N . VAL A 1 226 ? -8.643 -4.528 5.380 1.00 98.75 226 VAL A N 1
ATOM 1894 C CA . VAL A 1 226 ? -8.522 -4.244 3.942 1.00 98.75 226 VAL A CA 1
ATOM 1895 C C . VAL A 1 226 ? -9.895 -4.029 3.309 1.00 98.75 226 VAL A C 1
ATOM 1897 O O . VAL A 1 226 ? -10.058 -3.089 2.533 1.00 98.75 226 VAL A O 1
ATOM 1900 N N . ARG A 1 227 ? -10.878 -4.868 3.653 1.00 98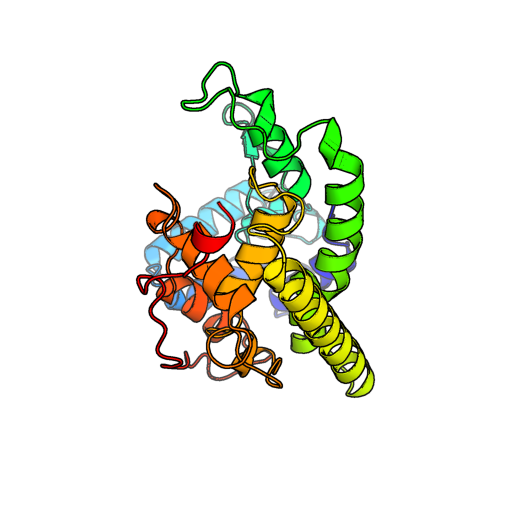.69 227 ARG A N 1
ATOM 1901 C CA . ARG A 1 227 ? -12.248 -4.772 3.131 1.00 98.69 227 ARG A CA 1
ATOM 1902 C C . ARG A 1 227 ? -13.015 -3.572 3.690 1.00 98.69 227 ARG A C 1
ATOM 1904 O O . ARG A 1 227 ? -13.730 -2.940 2.927 1.00 98.69 227 ARG A O 1
ATOM 1911 N N . ASP A 1 228 ? -12.822 -3.231 4.963 1.00 98.50 228 ASP A N 1
ATOM 1912 C CA . ASP A 1 228 ? -13.418 -2.050 5.610 1.00 98.50 228 ASP A CA 1
ATOM 1913 C C . ASP A 1 228 ? -13.026 -0.766 4.868 1.00 98.50 228 ASP A C 1
ATOM 1915 O O . ASP A 1 228 ? -13.890 -0.037 4.395 1.00 98.50 228 ASP A O 1
ATOM 1919 N N . ILE A 1 229 ? -11.725 -0.551 4.638 1.00 98.50 229 ILE A N 1
ATOM 1920 C CA . ILE A 1 229 ? -11.246 0.620 3.885 1.00 98.50 229 ILE A CA 1
ATOM 1921 C C . ILE A 1 229 ? -11.657 0.548 2.406 1.00 98.50 229 ILE A C 1
ATOM 1923 O O . ILE A 1 229 ? -12.063 1.558 1.840 1.00 98.50 229 ILE A O 1
ATOM 1927 N N . TYR A 1 230 ? -11.603 -0.629 1.769 1.00 98.69 230 TYR A N 1
ATOM 1928 C CA . TYR A 1 230 ? -12.019 -0.791 0.367 1.00 98.69 230 TYR A CA 1
ATOM 1929 C C . TYR A 1 230 ? -13.483 -0.391 0.127 1.00 98.69 230 TYR A C 1
ATOM 1931 O O . TYR A 1 230 ? -13.813 0.119 -0.941 1.00 98.69 230 TYR A O 1
ATOM 1939 N N . GLN A 1 231 ? -14.350 -0.631 1.114 1.00 98.38 231 GLN A N 1
ATOM 1940 C CA . GLN A 1 231 ? -15.788 -0.362 1.044 1.00 98.38 231 GLN A CA 1
ATOM 1941 C C . GLN A 1 231 ? -16.164 1.069 1.459 1.00 98.38 231 GLN A C 1
ATOM 1943 O O . GLN A 1 231 ? -17.340 1.427 1.383 1.00 98.38 231 GLN A O 1
ATOM 1948 N N . MET A 1 232 ? -15.200 1.905 1.860 1.00 96.81 232 MET A N 1
ATOM 1949 C CA . MET A 1 232 ? -15.438 3.335 2.065 1.00 96.81 232 MET A CA 1
ATOM 1950 C C . MET A 1 232 ? -15.783 4.027 0.738 1.00 96.81 232 MET A C 1
ATOM 1952 O O . MET A 1 232 ? -15.269 3.674 -0.327 1.00 96.81 232 MET A O 1
ATOM 1956 N N . GLU A 1 233 ? -16.64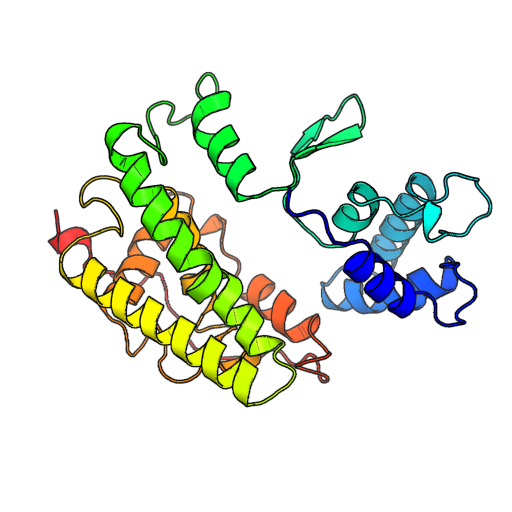6 5.043 0.810 1.00 95.69 233 GLU A N 1
ATOM 1957 C CA . GLU A 1 233 ? -17.098 5.800 -0.360 1.00 95.69 233 GLU A CA 1
ATOM 1958 C C . GLU A 1 233 ? -15.909 6.369 -1.154 1.00 95.69 233 GLU A C 1
ATOM 1960 O O . GLU A 1 233 ? -15.050 7.060 -0.605 1.00 95.69 233 GLU A O 1
ATOM 1965 N N . GLY A 1 234 ? -15.859 6.082 -2.457 1.00 95.12 234 GLY A N 1
ATOM 1966 C CA . GLY A 1 234 ? -14.828 6.587 -3.364 1.00 95.12 234 GLY A CA 1
ATOM 1967 C C . GLY A 1 234 ? -13.515 5.796 -3.375 1.00 95.12 234 GLY A C 1
ATOM 1968 O O . GLY A 1 234 ? -12.664 6.078 -4.219 1.00 95.12 234 GLY A O 1
ATOM 1969 N N . ILE A 1 235 ? -13.310 4.829 -2.467 1.00 97.62 235 ILE A N 1
ATOM 1970 C CA . ILE A 1 235 ? -12.049 4.071 -2.398 1.00 97.62 235 ILE A CA 1
ATOM 1971 C C . ILE A 1 235 ? -11.998 2.962 -3.444 1.00 97.62 235 ILE A C 1
ATOM 1973 O O . ILE A 1 235 ? -10.964 2.787 -4.096 1.00 97.62 235 ILE A O 1
ATOM 1977 N N . LYS A 1 236 ? -13.097 2.232 -3.650 1.00 97.12 236 LYS A N 1
ATOM 1978 C CA . LYS A 1 236 ? -13.181 1.139 -4.632 1.00 97.12 236 LYS A CA 1
ATOM 1979 C C . LYS A 1 236 ? -12.770 1.587 -6.035 1.00 97.12 236 LYS A C 1
ATOM 1981 O O . LYS A 1 236 ? -12.069 0.862 -6.735 1.00 97.12 236 LYS A O 1
ATOM 1986 N N . GLU A 1 237 ? -13.155 2.796 -6.422 1.00 96.69 237 GLU A N 1
ATOM 1987 C CA . GLU A 1 237 ? -12.875 3.415 -7.716 1.00 96.69 237 GLU A CA 1
ATOM 1988 C C . GLU A 1 237 ? -11.383 3.719 -7.926 1.00 96.69 237 GLU A C 1
ATOM 1990 O O . GLU A 1 237 ? -10.944 3.891 -9.061 1.00 96.69 237 GLU A O 1
ATOM 1995 N N . THR A 1 238 ? -10.585 3.754 -6.854 1.00 95.56 238 THR A N 1
ATOM 1996 C CA . THR A 1 238 ? -9.124 3.943 -6.921 1.00 95.56 238 THR A CA 1
ATOM 1997 C C . THR A 1 238 ? -8.357 2.644 -7.181 1.00 95.56 238 THR A C 1
ATOM 1999 O O . THR A 1 238 ? -7.136 2.670 -7.361 1.00 95.56 238 THR A O 1
ATOM 2002 N N . VAL A 1 239 ? -9.046 1.496 -7.189 1.00 96.31 239 VAL A N 1
ATOM 2003 C CA . VAL A 1 239 ? -8.429 0.170 -7.262 1.00 96.31 239 VAL A CA 1
ATOM 2004 C C . VAL A 1 239 ? -8.745 -0.517 -8.583 1.00 96.31 239 VAL A C 1
ATOM 2006 O O . VAL A 1 239 ? -9.856 -0.985 -8.811 1.00 96.31 239 VAL A O 1
ATOM 2009 N N . ASP A 1 240 ? -7.707 -0.704 -9.395 1.00 94.31 240 ASP A N 1
ATOM 2010 C CA . ASP A 1 240 ? -7.736 -1.596 -10.552 1.00 94.31 240 ASP A CA 1
ATOM 2011 C C . ASP A 1 240 ? -6.778 -2.776 -10.322 1.00 94.31 240 ASP A C 1
ATOM 2013 O O . ASP A 1 240 ? -5.557 -2.662 -10.462 1.00 94.31 240 ASP A O 1
ATOM 2017 N N . LEU A 1 241 ? -7.332 -3.931 -9.936 1.00 93.31 241 LEU A N 1
ATOM 2018 C CA . LEU A 1 241 ? -6.541 -5.142 -9.688 1.00 93.31 241 LEU A CA 1
ATOM 2019 C C . LEU A 1 241 ? -5.892 -5.695 -10.958 1.00 93.31 241 LEU A C 1
ATOM 2021 O O . LEU A 1 241 ? -4.834 -6.326 -10.871 1.00 93.31 241 LEU A O 1
ATOM 2025 N N . TYR A 1 242 ? -6.503 -5.478 -12.122 1.00 91.25 242 TYR A N 1
ATOM 2026 C CA . TYR A 1 242 ? -5.933 -5.916 -13.385 1.00 91.25 242 TYR A CA 1
ATOM 2027 C C . TYR A 1 242 ? -4.695 -5.084 -13.720 1.00 91.25 242 TYR A C 1
ATOM 2029 O O . TYR A 1 242 ? -3.630 -5.663 -13.936 1.00 91.25 242 TYR A O 1
ATOM 2037 N N . GLU A 1 243 ? -4.786 -3.753 -13.665 1.00 88.75 243 GLU A N 1
ATOM 2038 C CA . GLU A 1 243 ? -3.640 -2.874 -13.921 1.00 88.75 243 GLU A CA 1
ATOM 2039 C C . GLU A 1 243 ? -2.547 -3.024 -12.855 1.00 88.75 243 GLU A C 1
ATOM 2041 O O . GLU A 1 243 ? -1.366 -3.046 -13.203 1.00 88.75 243 GLU A O 1
ATOM 2046 N N . ILE A 1 244 ? -2.900 -3.253 -11.582 1.00 91.81 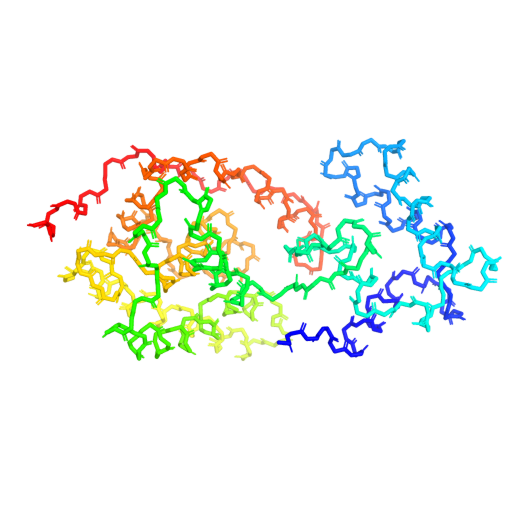244 ILE A N 1
ATOM 2047 C CA . ILE A 1 244 ? -1.929 -3.631 -10.540 1.00 91.81 244 ILE A CA 1
ATOM 2048 C C . ILE A 1 244 ? -1.159 -4.884 -10.973 1.00 91.81 244 ILE A C 1
ATOM 2050 O O . ILE A 1 244 ? 0.067 -4.854 -11.075 1.00 91.81 244 ILE A O 1
ATOM 2054 N N . LYS A 1 245 ? -1.847 -5.995 -11.258 1.00 91.94 245 LYS A N 1
ATOM 2055 C CA . LYS A 1 245 ? -1.178 -7.258 -11.610 1.00 91.94 245 LYS A CA 1
ATOM 2056 C C . LYS A 1 245 ? -0.360 -7.112 -12.888 1.00 91.94 245 LYS A C 1
ATOM 2058 O O . LYS A 1 245 ? 0.804 -7.503 -12.914 1.00 91.94 245 LYS A O 1
ATOM 2063 N N . LYS A 1 246 ? -0.933 -6.512 -13.924 1.00 86.81 246 LYS A N 1
ATOM 2064 C CA . LYS A 1 246 ? -0.260 -6.248 -15.196 1.00 86.81 246 LYS A CA 1
ATOM 2065 C C . LYS A 1 246 ? 1.014 -5.435 -14.996 1.00 86.81 246 LYS A C 1
ATOM 2067 O O . LYS A 1 246 ? 2.057 -5.856 -15.484 1.00 86.81 246 LYS A O 1
ATOM 2072 N N . HIS A 1 247 ? 0.975 -4.358 -14.210 1.00 82.75 247 HIS A N 1
ATOM 2073 C CA . HIS A 1 247 ? 2.162 -3.563 -13.906 1.00 82.75 247 HIS A CA 1
ATOM 2074 C C . HIS A 1 247 ? 3.279 -4.413 -13.288 1.00 82.75 247 HIS A C 1
ATOM 2076 O O . HIS A 1 247 ? 4.381 -4.454 -13.833 1.00 82.75 247 HIS A O 1
ATOM 2082 N N . TYR A 1 248 ? 3.011 -5.145 -12.207 1.00 87.12 248 TYR A N 1
ATOM 2083 C CA . TYR A 1 248 ? 4.064 -5.911 -11.537 1.00 87.12 248 TYR A CA 1
ATOM 2084 C C . TYR A 1 248 ? 4.560 -7.104 -12.361 1.00 87.12 248 TYR A C 1
ATOM 2086 O O . TYR A 1 248 ? 5.767 -7.270 -12.533 1.00 87.12 248 TYR A O 1
ATOM 2094 N N . TYR A 1 249 ? 3.655 -7.933 -12.885 1.00 85.69 249 TYR A N 1
ATOM 2095 C CA . TYR A 1 249 ? 4.040 -9.157 -13.589 1.00 85.69 249 TYR A CA 1
ATOM 2096 C C . TYR A 1 249 ? 4.669 -8.877 -14.959 1.00 85.69 249 TYR A C 1
ATOM 2098 O O . TYR A 1 249 ? 5.596 -9.597 -15.327 1.00 85.69 249 TYR A O 1
ATOM 2106 N N . ALA A 1 250 ? 4.211 -7.857 -15.697 1.00 79.69 250 ALA A N 1
ATOM 2107 C CA . ALA A 1 250 ? 4.680 -7.588 -17.062 1.00 79.69 250 ALA A CA 1
ATOM 2108 C C . ALA A 1 250 ? 5.900 -6.650 -17.138 1.00 79.69 250 ALA A C 1
ATOM 2110 O O . ALA A 1 250 ? 6.610 -6.674 -18.148 1.00 79.69 250 ALA A O 1
ATOM 2111 N N . SER A 1 251 ? 6.158 -5.845 -16.096 1.00 75.12 251 SER A N 1
ATOM 2112 C CA . SER A 1 251 ? 7.277 -4.881 -16.084 1.00 75.12 251 SER A CA 1
ATOM 2113 C C . SER A 1 251 ? 8.525 -5.417 -15.395 1.00 75.12 251 SER A C 1
ATOM 2115 O O . SER A 1 251 ? 9.641 -5.068 -15.770 1.00 75.12 251 SER A O 1
ATOM 2117 N N . LEU A 1 252 ? 8.370 -6.273 -14.382 1.00 78.62 252 LEU A N 1
ATOM 2118 C CA . LEU A 1 252 ? 9.490 -6.744 -13.568 1.00 78.62 252 LEU A CA 1
ATOM 2119 C C . LEU A 1 252 ? 10.136 -8.000 -14.168 1.00 78.62 252 LEU A C 1
ATOM 2121 O O . LEU A 1 252 ? 10.198 -9.060 -13.548 1.00 78.62 252 LEU A O 1
ATOM 2125 N N . LEU A 1 253 ? 10.657 -7.883 -15.389 1.00 78.31 253 LEU A N 1
ATOM 2126 C CA . LEU A 1 253 ? 11.205 -9.018 -16.148 1.00 78.31 253 LEU A CA 1
ATOM 2127 C C . LEU A 1 253 ? 12.447 -9.652 -15.521 1.00 78.31 253 LEU A C 1
ATOM 2129 O O . LEU A 1 253 ? 12.741 -10.816 -15.766 1.00 78.31 253 LEU A O 1
ATOM 2133 N N . THR A 1 254 ? 13.153 -8.916 -14.666 1.00 76.62 254 THR A N 1
ATOM 2134 C CA . THR A 1 254 ? 14.292 -9.455 -13.911 1.00 76.62 254 THR A CA 1
ATOM 2135 C C . THR A 1 254 ? 13.878 -10.527 -12.900 1.00 76.62 254 THR A C 1
ATOM 2137 O O . THR A 1 254 ? 14.695 -11.376 -12.554 1.00 76.62 254 THR A O 1
ATOM 2140 N N . ILE A 1 255 ? 12.622 -10.508 -12.442 1.00 81.81 255 ILE A N 1
ATOM 2141 C CA . ILE A 1 255 ? 12.048 -11.496 -11.515 1.00 81.81 255 ILE A CA 1
ATOM 2142 C C . ILE A 1 255 ? 10.977 -12.379 -12.174 1.00 81.81 255 ILE A C 1
ATOM 2144 O O . ILE A 1 255 ? 10.775 -13.505 -11.725 1.00 81.81 255 ILE A O 1
ATOM 2148 N N . ASN A 1 256 ? 10.331 -11.914 -13.250 1.00 87.88 256 ASN A N 1
ATOM 2149 C CA . ASN A 1 256 ? 9.399 -12.683 -14.080 1.00 87.88 256 ASN A CA 1
ATOM 2150 C C . ASN A 1 256 ? 9.722 -12.526 -15.581 1.00 87.88 256 ASN A C 1
ATOM 2152 O O . ASN A 1 256 ? 9.037 -11.775 -16.279 1.00 87.88 256 ASN A O 1
ATOM 2156 N N . PRO A 1 257 ? 10.729 -13.244 -16.113 1.00 82.44 257 PRO A N 1
ATOM 2157 C CA . PRO A 1 257 ? 11.198 -13.062 -17.492 1.00 82.44 257 PRO A CA 1
ATOM 2158 C C . PRO A 1 257 ? 10.123 -13.272 -18.561 1.00 82.44 257 PRO A C 1
ATOM 2160 O O . PRO A 1 257 ? 10.166 -12.657 -19.621 1.00 82.44 257 PRO A O 1
ATOM 2163 N N . THR A 1 258 ? 9.145 -14.134 -18.279 1.00 89.81 258 THR A N 1
ATOM 2164 C CA . THR A 1 258 ? 8.062 -14.450 -19.220 1.00 89.81 258 THR A CA 1
ATOM 2165 C C . THR A 1 258 ? 7.018 -13.341 -19.338 1.00 89.81 258 THR A C 1
ATOM 2167 O O . THR A 1 258 ? 6.238 -13.344 -20.286 1.00 89.81 258 THR A O 1
ATOM 2170 N N . GLY A 1 259 ? 6.950 -12.423 -18.367 1.00 80.81 259 GLY A N 1
ATOM 2171 C CA . GLY A 1 259 ? 5.899 -11.407 -18.290 1.00 80.81 259 GLY A CA 1
ATOM 2172 C C . GLY A 1 259 ? 4.486 -11.967 -18.072 1.00 80.81 259 GLY A C 1
ATOM 2173 O O . GLY A 1 259 ? 3.522 -11.206 -18.119 1.00 80.81 259 GLY A O 1
ATOM 2174 N N . ILE A 1 260 ? 4.337 -13.279 -17.841 1.00 91.06 260 ILE A N 1
ATOM 2175 C CA . ILE A 1 260 ? 3.030 -13.917 -17.652 1.00 91.06 260 ILE A CA 1
ATOM 2176 C C . ILE A 1 260 ? 2.396 -13.390 -16.368 1.00 91.06 260 ILE A C 1
ATOM 2178 O O . ILE A 1 260 ? 3.017 -13.405 -15.304 1.00 91.06 260 ILE A O 1
ATOM 2182 N N . ILE A 1 261 ? 1.143 -12.955 -16.477 1.00 92.62 261 ILE A N 1
ATOM 2183 C CA . ILE A 1 261 ? 0.338 -12.471 -15.359 1.00 92.62 261 ILE A CA 1
ATOM 2184 C C . ILE A 1 261 ? -0.377 -13.670 -14.731 1.00 92.62 261 ILE A C 1
ATOM 2186 O O . ILE A 1 261 ? -1.143 -14.363 -15.401 1.00 92.62 261 ILE A O 1
ATOM 2190 N N . ALA A 1 262 ? -0.139 -13.923 -13.442 1.00 94.69 262 ALA A N 1
ATOM 2191 C CA . ALA A 1 262 ? -0.829 -14.995 -12.727 1.00 94.69 262 ALA A CA 1
ATOM 2192 C C . ALA A 1 262 ? -2.350 -14.758 -12.725 1.00 94.69 262 ALA A C 1
ATOM 2194 O O . ALA A 1 262 ? -2.799 -13.637 -12.497 1.00 94.69 262 ALA A O 1
ATOM 2195 N N . LEU A 1 263 ? -3.162 -15.799 -12.937 1.00 93.94 263 LEU A N 1
ATOM 2196 C CA . LEU A 1 263 ? -4.627 -15.662 -12.916 1.00 93.94 263 LEU A CA 1
ATOM 2197 C C . LEU A 1 263 ? -5.168 -15.461 -11.498 1.00 93.94 263 LEU A C 1
ATOM 2199 O O . LEU A 1 263 ? -6.002 -14.589 -11.280 1.00 93.94 263 LEU A O 1
ATOM 2203 N N . GLY A 1 264 ? -4.651 -16.220 -10.534 1.00 91.06 264 GLY A N 1
ATOM 2204 C CA . GLY A 1 264 ? -5.066 -16.124 -9.140 1.00 91.06 264 GLY A CA 1
ATOM 2205 C C . GLY A 1 264 ? -4.433 -14.955 -8.373 1.00 91.06 264 GLY A C 1
ATOM 2206 O O . GLY A 1 264 ? -3.711 -14.135 -8.953 1.00 91.06 264 GLY A O 1
ATOM 2207 N N . PRO A 1 265 ? -4.685 -14.905 -7.057 1.00 94.00 265 PRO A N 1
ATOM 2208 C CA . PRO A 1 265 ? -5.759 -15.624 -6.368 1.00 94.00 265 PRO A CA 1
ATOM 2209 C C . PRO A 1 265 ? -7.138 -15.013 -6.678 1.00 94.00 265 PRO A C 1
ATOM 2211 O O . PRO A 1 265 ? -7.235 -13.874 -7.133 1.00 94.00 265 PRO A O 1
ATOM 2214 N N . GLU A 1 266 ? -8.203 -15.778 -6.438 1.00 92.19 266 GLU A N 1
ATOM 2215 C CA . GLU A 1 266 ? -9.567 -15.243 -6.433 1.00 92.19 266 GLU A CA 1
ATOM 2216 C C . GLU A 1 266 ? -9.770 -14.440 -5.145 1.00 92.19 266 GLU A C 1
ATOM 2218 O O . GLU A 1 266 ? -9.603 -14.970 -4.045 1.00 92.19 266 GLU A O 1
ATOM 2223 N N . ILE A 1 267 ? -10.072 -13.149 -5.281 1.00 92.56 267 ILE A N 1
ATOM 2224 C CA . ILE A 1 267 ? -10.275 -12.238 -4.155 1.00 92.56 267 ILE A CA 1
ATOM 2225 C C . ILE A 1 267 ? -11.569 -11.474 -4.376 1.00 92.56 267 ILE A C 1
ATOM 2227 O O . ILE A 1 267 ? -11.800 -10.929 -5.454 1.00 92.56 267 ILE A O 1
ATOM 2231 N N . ASN A 1 268 ? -12.375 -11.386 -3.322 1.00 95.00 268 ASN A N 1
ATOM 2232 C CA . ASN A 1 268 ? -13.569 -10.560 -3.301 1.00 95.00 268 ASN A CA 1
ATOM 2233 C C . ASN A 1 268 ? -13.509 -9.575 -2.124 1.00 95.00 268 ASN A C 1
ATOM 2235 O O . ASN A 1 268 ? -13.757 -9.946 -0.975 1.00 95.00 268 ASN A O 1
ATOM 2239 N N . TYR A 1 269 ? -13.162 -8.318 -2.409 1.00 97.19 269 TYR A N 1
ATOM 2240 C CA . TYR A 1 269 ? -13.114 -7.265 -1.392 1.00 97.19 269 TYR A CA 1
ATOM 2241 C C . TYR A 1 269 ? -14.496 -6.688 -1.034 1.00 97.19 269 TYR A C 1
ATOM 2243 O O . TYR A 1 269 ? -14.599 -5.957 -0.053 1.00 97.19 269 TYR A O 1
ATOM 2251 N N . ASP A 1 270 ? -15.561 -7.066 -1.753 1.00 97.44 270 ASP A N 1
ATOM 2252 C CA . ASP A 1 270 ? -16.948 -6.666 -1.465 1.00 97.44 270 ASP A CA 1
ATOM 2253 C C . ASP A 1 270 ? -17.611 -7.533 -0.372 1.00 97.44 270 ASP A C 1
ATOM 2255 O O . ASP A 1 270 ? -18.753 -7.298 0.017 1.00 97.44 270 ASP A O 1
ATOM 2259 N N . LEU A 1 271 ? -16.922 -8.559 0.141 1.00 97.38 271 LEU A N 1
ATOM 2260 C CA . LEU A 1 271 ? -17.440 -9.390 1.231 1.00 97.38 271 LEU A CA 1
ATOM 2261 C C . LEU A 1 271 ? -17.549 -8.595 2.551 1.00 97.38 271 LEU A C 1
ATOM 2263 O O . LEU A 1 271 ? -16.650 -7.805 2.846 1.00 97.38 271 LEU A O 1
ATOM 2267 N N . PRO A 1 272 ? -18.548 -8.869 3.416 1.00 97.88 272 PRO A N 1
ATOM 2268 C CA . PRO A 1 272 ? -18.670 -8.220 4.724 1.00 97.88 272 PRO A CA 1
ATOM 2269 C C . PRO A 1 272 ? -17.396 -8.342 5.569 1.00 97.88 272 PRO A C 1
ATOM 2271 O O . PRO A 1 272 ? -16.814 -9.425 5.675 1.00 97.88 272 PRO A O 1
ATOM 2274 N N . HIS A 1 273 ? -16.964 -7.234 6.169 1.00 97.62 273 HIS A N 1
ATOM 2275 C CA . HIS A 1 273 ? -15.645 -7.110 6.799 1.00 97.62 273 HIS A CA 1
ATOM 2276 C C . HIS A 1 273 ? -15.612 -7.381 8.314 1.00 97.62 273 HIS A C 1
ATOM 2278 O O . HIS A 1 273 ? -14.529 -7.608 8.846 1.00 97.62 273 HIS A O 1
ATOM 2284 N N . ASP A 1 274 ? -16.761 -7.366 9.002 1.00 96.19 274 ASP A N 1
ATOM 2285 C CA . ASP A 1 274 ? -16.893 -7.577 10.462 1.00 96.19 274 ASP A CA 1
ATOM 2286 C C . ASP A 1 274 ? -16.076 -6.594 11.338 1.00 96.19 274 ASP A C 1
ATOM 2288 O O . ASP A 1 274 ? -15.803 -6.842 12.508 1.00 96.19 274 ASP A O 1
ATOM 2292 N N . ARG A 1 275 ? -15.672 -5.439 10.790 1.00 97.38 275 ARG A N 1
ATOM 2293 C CA . ARG A 1 275 ? -14.923 -4.410 11.549 1.00 97.38 275 ARG A CA 1
ATOM 2294 C C . ARG A 1 275 ? -15.820 -3.454 12.327 1.00 97.38 275 ARG A C 1
ATOM 2296 O O . ARG A 1 275 ? -15.366 -2.792 13.251 1.00 97.38 275 ARG A O 1
ATOM 2303 N N . ASP A 1 276 ? -17.110 -3.448 12.012 1.00 94.25 276 ASP A N 1
ATOM 2304 C CA . ASP A 1 276 ? -18.116 -2.667 12.728 1.00 94.25 276 ASP A CA 1
ATOM 2305 C C . ASP A 1 276 ? -18.353 -3.145 14.171 1.00 94.25 276 ASP A C 1
ATOM 2307 O O . ASP A 1 276 ? -18.959 -2.421 14.952 1.00 94.25 276 ASP A O 1
ATOM 2311 N N . ARG A 1 277 ? -17.841 -4.323 14.555 1.00 94.44 277 ARG A N 1
ATOM 2312 C CA . ARG A 1 277 ? -17.897 -4.833 15.936 1.00 94.44 277 ARG A CA 1
ATOM 2313 C C . ARG A 1 277 ? -17.065 -4.027 16.945 1.00 94.44 277 ARG A C 1
ATOM 2315 O O . ARG A 1 277 ? -17.209 -4.245 18.140 1.00 94.44 277 ARG A O 1
ATOM 2322 N N . PHE A 1 278 ? -16.174 -3.159 16.460 1.00 93.25 278 PHE A N 1
ATOM 2323 C CA . PHE A 1 278 ? -15.338 -2.265 17.272 1.00 93.25 278 PHE A CA 1
ATOM 2324 C C . PHE A 1 278 ? -15.947 -0.859 17.432 1.00 93.25 278 PHE A C 1
ATOM 2326 O O . PHE A 1 278 ? -15.257 0.048 17.893 1.00 93.25 278 PHE A O 1
ATOM 2333 N N . LYS A 1 279 ? -17.205 -0.670 17.004 1.00 71.31 279 LYS A N 1
ATOM 2334 C CA . LYS A 1 279 ? -17.984 0.559 17.214 1.00 71.31 279 LYS A CA 1
ATOM 2335 C C . LYS A 1 279 ? -18.494 0.676 18.648 1.00 71.31 279 LYS A C 1
ATOM 2337 O O . LYS A 1 279 ? -18.884 -0.366 19.221 1.00 71.31 279 LYS A O 1
#

Foldseek 3Di:
DPQCPLVNLVVVQVVLCPPPPQKRALVSCLVPQQVLVVLVVQDSVRSNVLSVVLCVQQVPVPPRIHGSVSDDSQSVCSRPPQDFDADVVVRDTPDRDVVVVVVCVQAVCLVPDPCSVAHQCDPVQNVVLVVLCVLCVVQQVCLLVQLQPPPDPVSNVVSLCSRVVNLVVQLVCLVQELANRHNPHHHVSLVSNLVRLVLCFQDSCPQSVSPPDRCCPPRLSSLLNNLVQCPPPPNVVVDDSVSSQSCRLQVPCVRRVPSDRDPDDDDDSPDHSPSVVND